Protein AF-A0A815QWI7-F1 (afdb_monomer_lite)

Radius of gyration: 28.12 Å; chains: 1; bounding box: 56×71×69 Å

InterPro domains:
  IPR017452 GPCR, rhodopsin-like, 7TM [PS50262] (1-146)

Organism: NCBI:txid433720

Structure (mmCIF, N/CA/C/O backbone):
data_AF-A0A815QWI7-F1
#
_entry.id   AF-A0A815QWI7-F1
#
loop_
_atom_site.group_PDB
_atom_site.id
_atom_site.type_symbol
_atom_site.label_atom_id
_atom_site.label_alt_id
_atom_site.label_comp_id
_atom_site.label_asym_id
_atom_site.label_entity_id
_atom_site.label_seq_id
_atom_site.pdbx_PDB_ins_code
_atom_site.Cartn_x
_atom_site.Cartn_y
_atom_site.Cartn_z
_atom_site.occupancy
_atom_site.B_iso_or_equiv
_atom_site.auth_seq_id
_atom_site.auth_comp_id
_atom_site.auth_asym_id
_atom_site.auth_atom_id
_atom_site.pdbx_PDB_model_num
ATOM 1 N N . MET A 1 1 ? -6.824 -1.334 3.947 1.00 74.12 1 MET A N 1
ATOM 2 C CA . MET A 1 1 ? -6.480 -1.543 5.377 1.00 74.12 1 MET A CA 1
ATOM 3 C C . MET A 1 1 ? -6.573 -0.263 6.201 1.00 74.12 1 MET A C 1
ATOM 5 O O . MET A 1 1 ? -7.281 -0.276 7.198 1.00 74.12 1 MET A O 1
ATOM 9 N N . ALA A 1 2 ? -5.945 0.840 5.771 1.00 80.50 2 ALA A N 1
ATOM 10 C CA . ALA A 1 2 ? -5.990 2.131 6.472 1.00 80.50 2 ALA A CA 1
ATOM 11 C C . ALA A 1 2 ? -7.410 2.584 6.860 1.00 80.50 2 ALA A C 1
ATOM 13 O O . ALA A 1 2 ? -7.668 2.876 8.026 1.00 80.50 2 ALA A O 1
ATOM 14 N N . TRP A 1 3 ? -8.352 2.546 5.910 1.00 83.31 3 TRP A N 1
ATOM 15 C CA . TRP A 1 3 ? -9.731 2.968 6.160 1.00 83.31 3 TRP A CA 1
ATOM 16 C C . TRP A 1 3 ? -10.444 2.140 7.239 1.00 83.31 3 TRP A C 1
ATOM 18 O O . TRP A 1 3 ? -11.062 2.697 8.138 1.00 83.31 3 TRP A O 1
ATOM 28 N N . ILE A 1 4 ? -10.298 0.811 7.209 1.00 81.88 4 ILE A N 1
ATOM 29 C CA . ILE A 1 4 ? -10.906 -0.093 8.200 1.00 81.88 4 ILE A CA 1
ATOM 30 C C . ILE A 1 4 ? -10.380 0.224 9.607 1.00 81.88 4 ILE A C 1
ATOM 32 O O . ILE A 1 4 ? -11.137 0.175 10.576 1.00 81.88 4 ILE A O 1
ATOM 36 N N . SER A 1 5 ? -9.095 0.572 9.739 1.00 78.69 5 SER A N 1
ATOM 37 C CA . SER A 1 5 ? -8.522 0.998 11.020 1.00 78.69 5 SER A CA 1
ATOM 38 C C . SER A 1 5 ? -9.150 2.299 11.523 1.00 78.69 5 SER A C 1
ATOM 40 O O . SER A 1 5 ? -9.495 2.389 12.703 1.00 78.69 5 SER A O 1
ATOM 42 N N . ILE A 1 6 ? -9.344 3.281 10.635 1.00 81.38 6 ILE A N 1
ATOM 43 C CA . ILE A 1 6 ? -9.984 4.566 10.958 1.00 81.38 6 ILE A CA 1
ATOM 44 C C . ILE A 1 6 ? -11.445 4.351 11.356 1.00 81.38 6 ILE A C 1
ATOM 46 O O . ILE A 1 6 ? -11.878 4.806 12.411 1.00 81.38 6 ILE A O 1
ATOM 50 N N . GLU A 1 7 ? -12.205 3.611 10.555 1.00 84.06 7 GLU A N 1
ATOM 51 C CA . GLU A 1 7 ? -13.608 3.317 10.830 1.00 84.06 7 GLU A CA 1
ATOM 52 C C . GLU A 1 7 ? -13.780 2.648 12.200 1.00 84.06 7 GLU A C 1
ATOM 54 O O . GLU A 1 7 ? -14.611 3.059 13.013 1.00 84.06 7 GLU A O 1
ATOM 59 N N . ARG A 1 8 ? -12.946 1.645 12.493 1.00 77.06 8 ARG A N 1
ATOM 60 C CA . ARG A 1 8 ? -12.947 0.956 13.786 1.00 77.06 8 ARG A CA 1
ATOM 61 C C . ARG A 1 8 ? -12.644 1.905 14.942 1.00 77.06 8 ARG A C 1
ATOM 63 O O . ARG A 1 8 ? -13.271 1.774 15.992 1.00 77.06 8 ARG A O 1
ATOM 70 N N . HIS A 1 9 ? -11.735 2.861 14.751 1.00 78.25 9 HIS A N 1
ATOM 71 C CA . HIS A 1 9 ? -11.478 3.920 15.726 1.00 78.25 9 HIS A CA 1
ATOM 72 C C . HIS A 1 9 ? -12.765 4.720 15.991 1.00 78.25 9 HIS A C 1
ATOM 74 O O . HIS A 1 9 ? -13.218 4.805 17.132 1.00 78.25 9 HIS A O 1
ATOM 80 N N . PHE A 1 10 ? -13.426 5.219 14.946 1.00 80.56 10 PHE A N 1
ATOM 81 C CA . PHE A 1 10 ? -14.660 5.996 15.093 1.00 80.56 10 PHE A CA 1
ATOM 82 C C . PHE A 1 10 ? -15.796 5.224 15.783 1.00 80.56 10 PHE A C 1
ATOM 84 O O . PHE A 1 10 ? -16.445 5.778 16.672 1.00 80.56 10 PHE A O 1
ATOM 91 N N . ILE A 1 11 ? -16.004 3.948 15.441 1.00 77.88 11 ILE A N 1
ATOM 92 C CA . ILE A 1 11 ? -17.064 3.111 16.036 1.00 77.88 11 ILE A CA 1
ATOM 93 C C . ILE A 1 11 ? -16.845 2.894 17.540 1.00 77.88 11 ILE A C 1
ATOM 95 O O . ILE A 1 11 ? -17.806 2.913 18.309 1.00 77.88 11 ILE A O 1
ATOM 99 N N . ILE A 1 12 ? -15.596 2.689 17.968 1.00 73.81 12 ILE A N 1
ATOM 100 C CA . ILE A 1 12 ? -15.264 2.450 19.379 1.00 73.81 12 ILE A CA 1
ATOM 101 C C . ILE A 1 12 ? -15.484 3.712 20.220 1.00 73.81 12 ILE A C 1
ATOM 103 O O . ILE A 1 12 ? -16.000 3.624 21.334 1.00 73.81 12 ILE A O 1
ATOM 107 N N . PHE A 1 13 ? -15.098 4.882 19.703 1.00 71.62 13 PHE A N 1
ATOM 108 C CA . PHE A 1 13 ? -15.075 6.113 20.500 1.00 71.62 13 PHE A CA 1
ATOM 109 C C . PHE A 1 13 ? -16.362 6.935 20.427 1.00 71.62 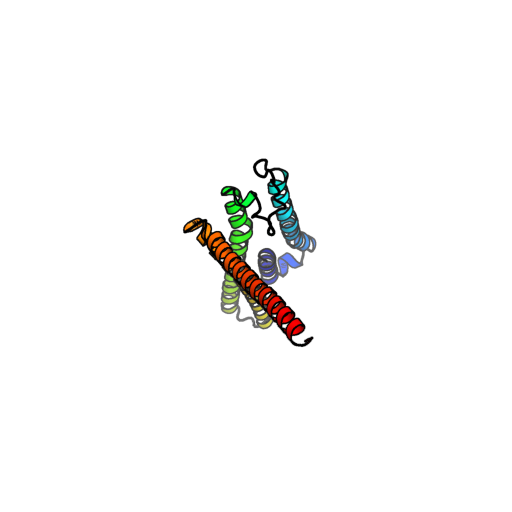13 PHE A C 1
ATOM 111 O O . PHE A 1 13 ? -16.684 7.622 21.395 1.00 71.62 13 PHE A O 1
ATOM 118 N N . TYR A 1 14 ? -17.123 6.846 19.335 1.00 75.69 14 TYR A N 1
ATOM 119 C CA . TYR A 1 14 ? -18.354 7.621 19.151 1.00 75.69 14 TYR A CA 1
ATOM 120 C C . TYR A 1 14 ? -19.582 6.737 18.886 1.00 75.69 14 TYR A C 1
ATOM 122 O O . TYR A 1 14 ? -20.332 7.009 17.943 1.00 75.69 14 TYR A O 1
ATOM 130 N N . PRO A 1 15 ? -19.845 5.698 19.709 1.00 71.25 15 PRO A N 1
ATOM 131 C CA . PRO A 1 15 ? -20.974 4.809 19.472 1.00 71.25 15 PRO A CA 1
ATOM 132 C C . PRO A 1 15 ? -22.295 5.586 19.500 1.00 71.25 15 PRO A C 1
ATOM 134 O O . PRO A 1 15 ? -23.103 5.435 18.597 1.00 71.25 15 PRO A O 1
ATOM 137 N N . HIS A 1 16 ? -22.492 6.489 20.463 1.00 68.75 16 HIS A N 1
ATOM 138 C CA . HIS A 1 16 ? -23.753 7.221 20.609 1.00 68.75 16 HIS A CA 1
ATOM 139 C C . HIS A 1 16 ? -24.025 8.203 19.453 1.00 68.75 16 HIS A C 1
ATOM 141 O O . HIS A 1 16 ? -25.142 8.273 18.953 1.00 68.75 16 HIS A O 1
ATOM 147 N N . THR A 1 17 ? -23.013 8.945 18.994 1.00 67.69 17 THR A N 1
ATOM 148 C CA . THR A 1 17 ? -23.191 10.005 17.984 1.00 67.69 17 THR A CA 1
ATOM 149 C C . THR A 1 17 ? -23.274 9.458 16.557 1.00 67.69 17 THR A C 1
ATOM 151 O O . THR A 1 17 ? -23.970 10.026 15.718 1.00 67.69 17 THR A O 1
ATOM 154 N N . ILE A 1 18 ? -22.569 8.359 16.263 1.00 65.25 18 ILE A N 1
ATOM 155 C CA . ILE A 1 18 ? -22.502 7.781 14.912 1.00 65.25 18 ILE A CA 1
ATOM 156 C C . ILE A 1 18 ? -23.583 6.713 14.694 1.00 65.25 18 ILE A C 1
ATOM 158 O O . ILE A 1 18 ? -24.110 6.615 13.587 1.00 65.25 18 ILE A O 1
ATOM 162 N N . LEU A 1 19 ? -23.963 5.936 15.720 1.00 64.12 19 LEU A N 1
ATOM 163 C CA . LEU A 1 19 ? -24.981 4.883 15.562 1.00 64.12 19 LEU A CA 1
ATOM 164 C C . LEU A 1 19 ? -26.413 5.423 15.457 1.00 64.12 19 LEU A C 1
ATOM 166 O O . LEU A 1 19 ? -27.274 4.701 14.966 1.00 64.12 19 LEU A O 1
ATOM 170 N N . GLN A 1 20 ? -26.678 6.666 15.872 1.00 72.50 20 GLN A N 1
ATOM 171 C CA . GLN A 1 20 ? -28.025 7.244 15.792 1.00 72.50 20 GLN A CA 1
ATOM 172 C C . GLN A 1 20 ? -28.456 7.615 14.364 1.00 72.50 20 GLN A C 1
ATOM 174 O O . GLN A 1 20 ? -29.652 7.665 14.097 1.00 72.50 20 GLN A O 1
ATOM 179 N N . VAL A 1 21 ? -27.522 7.850 13.431 1.00 78.94 21 VAL A N 1
ATOM 180 C CA . VAL A 1 21 ? -27.853 8.305 12.068 1.00 78.94 21 VAL A CA 1
ATOM 181 C C . VAL A 1 21 ? -27.350 7.303 11.029 1.00 78.94 21 VAL A C 1
ATOM 183 O O . VAL A 1 21 ? -26.182 7.313 10.632 1.00 78.94 21 VAL A O 1
ATOM 186 N N . SER A 1 22 ? -28.256 6.449 10.551 1.00 77.75 22 SER A N 1
ATOM 187 C CA . SER A 1 22 ? -27.969 5.366 9.597 1.00 77.75 22 SER A CA 1
ATOM 188 C C . SER A 1 22 ? -27.360 5.849 8.274 1.00 77.75 22 SER A C 1
ATOM 190 O O . SER A 1 22 ? -26.462 5.194 7.743 1.00 77.75 22 SER A O 1
ATOM 192 N N . TRP A 1 23 ? -27.769 7.017 7.765 1.00 82.56 23 TRP A N 1
ATOM 193 C CA . TRP A 1 23 ? -27.226 7.556 6.512 1.00 82.56 23 TRP A CA 1
ATOM 194 C C . TRP A 1 23 ? -25.764 8.008 6.652 1.00 82.56 23 TRP A C 1
ATOM 196 O O . TRP A 1 23 ? -24.934 7.703 5.797 1.00 82.56 23 TRP A O 1
ATOM 206 N N . LYS A 1 24 ? -25.392 8.642 7.773 1.00 81.19 24 LYS A N 1
ATOM 207 C CA . LYS A 1 24 ? -23.992 9.037 8.020 1.00 81.19 24 LYS A CA 1
ATOM 208 C C . LYS A 1 24 ? -23.078 7.815 8.053 1.00 81.19 24 LYS A C 1
ATOM 210 O O . LYS A 1 24 ? -21.998 7.852 7.476 1.00 81.19 24 LYS A O 1
ATOM 215 N N . LYS A 1 25 ? -23.533 6.706 8.644 1.00 79.00 25 LYS A N 1
ATOM 216 C CA . LYS A 1 25 ? -22.792 5.438 8.632 1.00 79.00 25 LYS A CA 1
ATOM 217 C C . LYS A 1 25 ? -22.519 4.950 7.207 1.00 79.00 25 LYS A C 1
ATOM 219 O O . LYS A 1 25 ? -21.397 4.555 6.912 1.00 79.00 25 LYS A O 1
ATOM 224 N N . TRP A 1 26 ? -23.522 5.005 6.333 1.00 83.19 26 TRP A N 1
ATOM 225 C CA . TRP A 1 26 ? -23.371 4.599 4.936 1.00 83.19 26 TRP A CA 1
ATOM 226 C C . TRP A 1 26 ? -22.382 5.490 4.182 1.00 83.19 26 TRP A C 1
ATOM 228 O O . TRP A 1 26 ? -21.451 4.981 3.570 1.00 83.19 26 TRP A O 1
ATOM 238 N N . ILE A 1 27 ? -22.528 6.810 4.293 1.00 86.81 27 ILE A N 1
ATOM 239 C CA . ILE A 1 27 ? -21.645 7.792 3.645 1.00 86.81 27 ILE A CA 1
ATOM 240 C C . ILE A 1 27 ? -20.193 7.589 4.086 1.00 86.81 27 ILE A C 1
ATOM 242 O O . ILE A 1 27 ? -19.316 7.411 3.245 1.00 86.81 27 ILE A O 1
ATOM 246 N N . PHE A 1 28 ? -19.932 7.559 5.395 1.00 83.00 28 PHE A N 1
ATOM 247 C CA . PHE A 1 28 ? -18.569 7.417 5.903 1.00 83.00 28 PHE A CA 1
ATOM 248 C C . PHE A 1 28 ? -17.966 6.045 5.586 1.00 83.00 28 PHE A C 1
ATOM 250 O O . PHE A 1 28 ? -16.770 5.965 5.350 1.00 83.00 28 PHE A O 1
ATOM 257 N N . HIS A 1 29 ? -18.754 4.969 5.545 1.00 84.69 29 HIS A N 1
ATOM 258 C CA . HIS A 1 29 ? -18.221 3.645 5.225 1.00 84.69 29 HIS A CA 1
ATOM 259 C C . HIS A 1 29 ? -17.948 3.469 3.725 1.00 84.69 29 HIS A C 1
ATOM 261 O O . HIS A 1 29 ? -16.853 3.069 3.334 1.00 84.69 29 HIS A O 1
ATOM 267 N N . PHE A 1 30 ? -18.936 3.768 2.879 1.00 87.19 30 PHE A N 1
ATOM 268 C CA . PHE A 1 30 ? -18.892 3.409 1.463 1.00 87.19 30 PHE A CA 1
ATOM 269 C C . PHE A 1 30 ? -18.069 4.373 0.618 1.00 87.19 30 PHE A C 1
ATOM 271 O O . PHE A 1 30 ? -17.349 3.908 -0.260 1.00 87.19 30 PHE A O 1
ATOM 278 N N . ILE A 1 31 ? -18.126 5.684 0.875 1.00 91.19 31 ILE A N 1
ATOM 279 C CA . ILE A 1 31 ? -17.418 6.682 0.052 1.00 91.19 31 ILE A CA 1
ATOM 280 C C . ILE A 1 31 ? -15.920 6.380 -0.073 1.00 91.19 31 ILE A C 1
ATOM 282 O O . ILE A 1 31 ? -15.445 6.275 -1.195 1.00 91.19 31 ILE A O 1
ATOM 286 N N . PRO A 1 32 ? -15.158 6.205 1.015 1.00 87.62 32 PRO A N 1
ATOM 287 C CA . PRO A 1 32 ? -13.723 5.951 0.922 1.00 87.62 32 PRO A CA 1
ATOM 288 C C . PRO A 1 32 ? -13.384 4.583 0.329 1.00 87.62 32 PRO A C 1
ATOM 290 O O . PRO A 1 32 ? -12.372 4.465 -0.352 1.00 87.62 32 PRO A O 1
ATOM 293 N N . ILE A 1 33 ? -14.225 3.561 0.525 1.00 87.81 33 ILE A N 1
ATOM 294 C CA . ILE A 1 33 ? -14.031 2.259 -0.134 1.00 87.81 33 ILE A CA 1
ATOM 295 C C . ILE A 1 33 ? -14.219 2.407 -1.645 1.00 87.81 33 ILE A C 1
ATOM 297 O O . ILE A 1 33 ? -13.364 1.968 -2.409 1.00 87.81 33 ILE A O 1
ATOM 301 N N . ILE A 1 34 ? -15.300 3.064 -2.070 1.00 92.69 34 ILE A N 1
ATOM 302 C CA . ILE A 1 34 ? -15.591 3.344 -3.480 1.00 92.69 34 ILE A CA 1
ATOM 303 C C . ILE A 1 34 ? -14.494 4.229 -4.078 1.00 92.69 34 ILE A C 1
ATOM 305 O O . ILE A 1 34 ? -14.007 3.945 -5.166 1.00 92.69 34 ILE A O 1
ATOM 309 N N . PHE A 1 35 ? -14.057 5.255 -3.351 1.00 92.50 35 PHE A N 1
ATOM 310 C CA . PHE A 1 35 ? -12.975 6.138 -3.766 1.00 92.50 35 PHE A CA 1
ATOM 311 C C . PHE A 1 35 ? -11.680 5.356 -3.988 1.00 92.50 35 PHE A C 1
ATOM 313 O O . PHE A 1 35 ? -11.105 5.459 -5.062 1.00 92.50 35 PHE A O 1
ATOM 320 N N . CYS A 1 36 ? -11.251 4.519 -3.039 1.00 88.75 36 CYS A N 1
ATOM 321 C CA . CYS A 1 36 ? -10.066 3.678 -3.222 1.00 88.75 36 CYS A CA 1
ATOM 322 C C . CYS A 1 36 ? -10.224 2.689 -4.388 1.00 88.75 36 CYS A C 1
ATOM 324 O O . CYS A 1 36 ? -9.260 2.449 -5.112 1.00 88.75 36 CYS A O 1
ATOM 326 N N . LEU A 1 37 ? -11.423 2.127 -4.570 1.00 91.50 37 LEU A N 1
ATOM 327 C CA . LEU A 1 37 ? -11.710 1.164 -5.633 1.00 91.50 37 LEU A CA 1
ATOM 328 C C . LEU A 1 37 ? -11.676 1.805 -7.025 1.00 91.50 37 LEU A C 1
ATOM 330 O O . LEU A 1 37 ? -11.251 1.153 -7.968 1.00 91.50 37 LEU A O 1
ATOM 334 N N . ILE A 1 38 ? -12.114 3.059 -7.155 1.00 95.81 38 ILE A N 1
ATOM 335 C CA . ILE A 1 38 ? -12.138 3.792 -8.429 1.00 95.81 38 ILE A CA 1
ATOM 336 C C . ILE A 1 38 ? -10.795 4.478 -8.699 1.00 95.81 38 ILE A C 1
ATOM 338 O O . ILE A 1 38 ? -10.328 4.473 -9.833 1.00 95.81 38 ILE A O 1
ATOM 342 N N . TRP A 1 39 ? -10.160 5.046 -7.671 1.00 92.12 39 TRP A N 1
ATOM 343 C CA . TRP A 1 39 ? -8.931 5.831 -7.800 1.00 92.12 39 TRP A CA 1
ATOM 344 C C . TRP A 1 39 ? -7.790 5.036 -8.435 1.00 92.12 39 TRP A C 1
ATOM 346 O O . TRP A 1 39 ? -7.199 5.500 -9.403 1.00 92.12 39 TRP A O 1
ATOM 356 N N . ALA A 1 40 ? -7.504 3.833 -7.926 1.00 90.38 40 ALA A N 1
ATOM 357 C CA . ALA A 1 40 ? -6.395 3.018 -8.417 1.00 90.38 40 ALA A CA 1
ATOM 358 C C . ALA A 1 40 ? -6.527 2.647 -9.911 1.00 90.38 40 ALA A C 1
ATOM 360 O O . ALA A 1 40 ? -5.626 2.988 -10.677 1.00 90.38 40 ALA A O 1
ATOM 361 N N . PRO A 1 41 ? -7.620 2.009 -10.382 1.00 93.00 41 PRO A N 1
ATOM 362 C CA . PRO A 1 41 ? -7.752 1.670 -11.797 1.00 93.00 41 PRO A CA 1
ATOM 363 C C . PRO A 1 41 ? -7.822 2.910 -12.687 1.00 93.00 41 PRO A C 1
ATOM 365 O O . PRO A 1 41 ? -7.271 2.883 -13.781 1.00 93.00 41 PRO A O 1
ATOM 368 N N . LEU A 1 42 ? -8.447 4.000 -12.230 1.00 94.44 42 LEU A N 1
ATOM 369 C CA . LEU A 1 42 ? -8.505 5.242 -12.999 1.00 94.44 42 LEU A CA 1
ATOM 370 C C . LEU A 1 42 ? -7.113 5.865 -13.163 1.00 94.44 42 LEU A C 1
ATOM 372 O O . LEU A 1 42 ? -6.755 6.265 -14.267 1.00 94.44 42 LEU A O 1
ATOM 376 N N . PHE A 1 43 ? -6.311 5.891 -12.097 1.00 92.06 43 PHE A N 1
ATOM 377 C CA . PHE A 1 43 ? -4.930 6.363 -12.145 1.00 92.06 43 PHE A CA 1
ATOM 378 C C . PHE A 1 43 ? -4.089 5.532 -13.122 1.00 92.06 43 PHE A C 1
ATOM 380 O O . PHE A 1 43 ? -3.496 6.093 -14.042 1.00 92.06 43 PHE A O 1
ATOM 387 N N . TYR A 1 44 ? -4.097 4.201 -12.993 1.00 90.31 44 TYR A N 1
ATOM 388 C CA . TYR A 1 44 ? -3.328 3.339 -13.896 1.00 90.31 44 TYR A CA 1
ATOM 389 C C . TYR A 1 44 ? -3.833 3.404 -15.340 1.00 90.31 44 TYR A C 1
ATOM 391 O O . TYR A 1 44 ? -3.025 3.379 -16.263 1.00 90.31 44 TYR A O 1
ATOM 399 N N . PHE A 1 45 ? -5.143 3.546 -15.557 1.00 91.44 45 PHE A N 1
ATOM 400 C CA . PHE A 1 45 ? -5.703 3.726 -16.895 1.00 91.44 45 PHE A CA 1
ATOM 401 C C . PHE A 1 45 ? -5.188 5.009 -17.554 1.00 91.44 45 PHE A C 1
ATOM 403 O O . PHE A 1 45 ? -4.732 4.970 -18.693 1.00 91.44 45 PHE A O 1
ATOM 410 N N . VAL A 1 46 ? -5.202 6.134 -16.831 1.00 91.06 46 VAL A N 1
ATOM 411 C CA . VAL A 1 46 ? -4.676 7.413 -17.334 1.00 91.06 46 VAL A CA 1
ATOM 412 C C . VAL A 1 46 ? -3.187 7.296 -17.651 1.00 91.06 46 VAL A C 1
ATOM 414 O O . VAL A 1 46 ? -2.763 7.675 -18.739 1.00 91.06 46 VAL A O 1
ATOM 417 N N . VAL A 1 47 ? -2.398 6.730 -16.738 1.00 89.00 47 VAL A N 1
ATOM 418 C CA . VAL A 1 47 ? -0.945 6.611 -16.913 1.00 89.00 47 VAL A CA 1
ATOM 419 C C . VAL A 1 47 ? -0.582 5.702 -18.090 1.00 89.00 47 VAL A C 1
ATOM 421 O O . VAL A 1 47 ? 0.309 6.043 -18.859 1.00 89.00 47 VAL A O 1
ATOM 424 N N . VAL A 1 48 ? -1.272 4.572 -18.263 1.00 87.00 48 VAL A N 1
ATOM 425 C CA . VAL A 1 48 ? -0.942 3.590 -19.309 1.00 87.00 48 VAL A CA 1
ATOM 426 C C . VAL A 1 48 ? -1.481 3.993 -20.681 1.00 87.00 48 VAL A C 1
ATOM 428 O O . VAL A 1 48 ? -0.795 3.801 -21.678 1.00 87.00 48 VAL A O 1
ATOM 431 N N . VAL A 1 49 ? -2.706 4.520 -20.755 1.00 88.50 49 VAL A N 1
ATOM 432 C CA . VAL A 1 49 ? -3.384 4.754 -22.043 1.00 88.50 49 VAL A CA 1
ATOM 433 C C . VAL A 1 49 ? -3.114 6.152 -22.591 1.00 88.50 49 VAL A C 1
ATOM 435 O O . VAL A 1 49 ? -3.047 6.328 -23.804 1.00 88.50 49 VAL A O 1
ATOM 438 N N . ILE A 1 50 ? -2.994 7.155 -21.718 1.00 86.06 50 ILE A N 1
ATOM 439 C CA . ILE A 1 50 ? -2.935 8.563 -22.137 1.00 86.06 50 ILE A CA 1
ATOM 440 C C . ILE A 1 50 ? -1.488 9.062 -22.221 1.00 86.06 50 ILE A C 1
ATOM 442 O O . ILE A 1 50 ? -1.223 9.995 -22.977 1.00 86.06 50 ILE A O 1
ATOM 446 N N . SER A 1 51 ? -0.545 8.462 -21.484 1.00 84.69 51 SER A N 1
ATOM 447 C CA . SER A 1 51 ? 0.845 8.927 -21.490 1.00 84.69 51 SER A CA 1
ATOM 448 C C . SER A 1 51 ? 1.538 8.605 -22.824 1.00 84.69 51 SER A C 1
ATOM 450 O O . SER A 1 51 ? 1.729 7.429 -23.139 1.00 84.69 51 SER A O 1
ATOM 452 N N . PRO A 1 52 ? 1.962 9.618 -23.605 1.00 80.00 52 PRO A N 1
ATOM 453 C CA . PRO A 1 52 ? 2.597 9.409 -24.908 1.00 80.00 52 PRO A CA 1
ATOM 454 C C . PRO A 1 52 ? 4.012 8.826 -24.794 1.00 80.00 52 PRO A C 1
ATOM 456 O O . PRO A 1 52 ? 4.528 8.281 -25.761 1.00 80.00 52 PRO A O 1
ATOM 459 N N . GLU A 1 53 ? 4.636 8.928 -23.619 1.00 79.38 53 GLU A N 1
ATOM 460 C CA . GLU A 1 53 ? 5.969 8.383 -23.334 1.00 79.38 53 GLU A CA 1
ATOM 461 C C . GLU A 1 53 ? 5.950 6.846 -23.262 1.00 79.38 53 GLU A C 1
ATOM 463 O O . GLU A 1 53 ? 6.961 6.189 -23.489 1.00 79.38 53 GLU A O 1
ATOM 468 N N . CYS A 1 54 ? 4.772 6.256 -23.046 1.00 77.88 54 CYS A N 1
ATOM 469 C CA . CYS A 1 54 ? 4.554 4.816 -23.042 1.00 77.88 54 CYS A CA 1
ATOM 470 C C . CYS A 1 54 ? 4.209 4.295 -24.443 1.00 77.88 54 CYS A C 1
ATOM 472 O O . CYS A 1 54 ? 3.143 3.719 -24.667 1.00 77.88 54 CYS A O 1
ATOM 474 N N . THR A 1 55 ? 5.109 4.476 -25.413 1.00 75.81 55 THR A N 1
ATOM 475 C CA . THR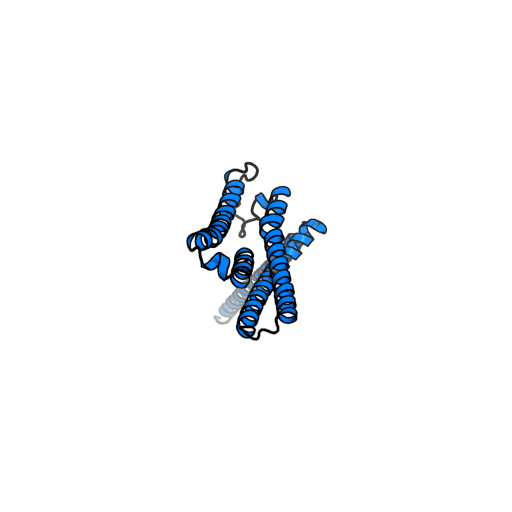 A 1 55 ? 4.97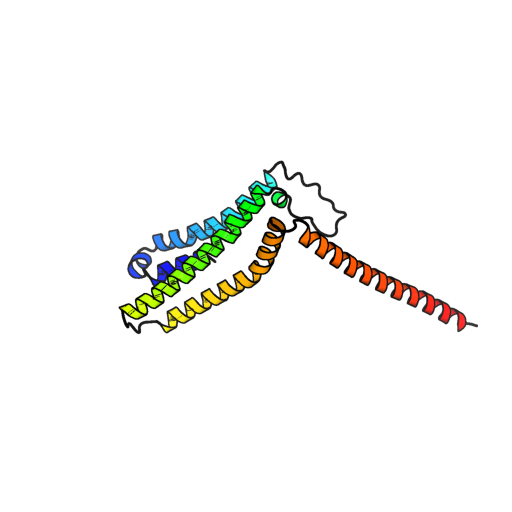3 3.764 -26.694 1.00 75.81 55 THR A CA 1
ATOM 476 C C . THR A 1 55 ? 5.419 2.321 -26.501 1.00 75.81 55 THR A C 1
ATOM 478 O O . THR A 1 55 ? 6.592 2.015 -26.315 1.00 75.81 55 THR A O 1
ATOM 481 N N . THR A 1 56 ? 4.453 1.411 -26.462 1.00 67.12 56 THR A N 1
ATOM 482 C CA . THR A 1 56 ? 4.707 0.007 -26.150 1.00 67.12 56 THR A CA 1
ATOM 483 C C . THR A 1 56 ? 5.386 -0.688 -27.329 1.00 67.12 56 THR A C 1
ATOM 485 O O . THR A 1 56 ? 4.715 -1.153 -28.256 1.00 67.12 56 THR A O 1
ATOM 488 N N . VAL A 1 57 ? 6.715 -0.773 -27.309 1.00 77.00 57 VAL A N 1
ATOM 489 C CA . VAL A 1 57 ? 7.443 -1.714 -28.164 1.00 77.00 57 VAL A CA 1
ATOM 490 C C . VAL A 1 57 ? 7.362 -3.076 -27.483 1.00 77.00 57 VAL A C 1
ATOM 492 O O . VAL A 1 57 ? 8.113 -3.378 -26.562 1.00 77.00 57 VAL A O 1
ATOM 495 N N . TRP A 1 58 ? 6.376 -3.878 -27.880 1.00 74.44 58 TRP A N 1
ATOM 496 C CA . TRP A 1 58 ? 6.202 -5.224 -27.344 1.00 74.44 58 TRP A CA 1
ATOM 497 C C . TRP A 1 58 ? 7.217 -6.165 -27.990 1.00 74.44 58 TRP A C 1
ATOM 499 O O . TRP A 1 58 ? 7.080 -6.508 -29.166 1.00 74.44 58 TRP A O 1
ATOM 509 N N . ASP A 1 59 ? 8.220 -6.598 -27.230 1.00 79.94 59 ASP A N 1
ATOM 510 C CA . ASP A 1 59 ? 9.117 -7.662 -27.673 1.00 79.94 59 ASP A CA 1
ATOM 511 C C . ASP A 1 59 ? 8.561 -9.031 -27.263 1.00 79.94 59 ASP A C 1
ATOM 513 O O . ASP A 1 59 ? 8.630 -9.446 -26.107 1.00 79.94 59 ASP A O 1
ATOM 517 N N . PHE A 1 60 ? 7.999 -9.747 -28.236 1.00 85.25 60 PHE A N 1
ATOM 518 C CA . PHE A 1 60 ? 7.471 -11.099 -28.041 1.00 85.25 60 PHE A CA 1
ATOM 519 C C . PHE A 1 60 ? 8.568 -12.174 -27.954 1.00 85.25 60 PHE A C 1
ATOM 521 O O . PHE A 1 60 ? 8.251 -13.342 -27.725 1.00 85.25 60 PHE A O 1
ATOM 528 N N . ASN A 1 61 ? 9.844 -11.814 -28.141 1.00 87.62 61 ASN A N 1
ATOM 529 C CA . ASN A 1 61 ? 10.963 -12.754 -28.045 1.00 87.62 61 ASN A CA 1
ATOM 530 C C . ASN A 1 61 ? 11.472 -12.929 -26.607 1.00 87.62 61 ASN A C 1
ATOM 532 O O . ASN A 1 61 ? 12.190 -13.891 -26.322 1.00 87.62 61 ASN A O 1
ATOM 536 N N . LEU A 1 62 ? 11.099 -12.031 -25.691 1.00 80.50 62 LEU A N 1
ATOM 537 C CA . LEU A 1 62 ? 11.424 -12.152 -24.274 1.00 80.50 62 LEU A CA 1
ATOM 538 C C . LEU A 1 62 ? 10.405 -13.056 -23.571 1.00 80.50 62 LEU A C 1
ATOM 540 O O . LEU A 1 62 ? 9.194 -12.881 -23.676 1.00 80.50 62 LEU A O 1
ATOM 544 N N . LEU A 1 63 ? 10.906 -14.028 -22.803 1.00 80.81 63 LEU A N 1
ATOM 545 C CA . LEU A 1 63 ? 10.068 -14.935 -22.005 1.00 80.81 63 LEU A CA 1
ATOM 546 C C . LEU A 1 63 ? 9.369 -14.208 -20.839 1.00 80.81 63 LEU A C 1
ATOM 548 O O . LEU A 1 63 ? 8.418 -14.729 -20.259 1.00 80.81 63 LEU A O 1
ATOM 552 N N . ILE A 1 64 ? 9.874 -13.032 -20.463 1.00 81.56 64 ILE A N 1
ATOM 553 C CA . ILE A 1 64 ? 9.419 -12.249 -19.317 1.00 81.56 64 ILE A CA 1
ATOM 554 C C . ILE A 1 64 ? 9.052 -10.860 -19.828 1.00 81.56 64 ILE A C 1
ATOM 556 O O . ILE A 1 64 ? 9.815 -10.255 -20.576 1.00 81.56 64 ILE A O 1
ATOM 560 N N . CYS A 1 65 ? 7.880 -10.369 -19.427 1.00 78.12 65 CYS A N 1
ATOM 561 C CA . CYS A 1 65 ? 7.493 -8.990 -19.686 1.00 78.12 65 CYS A CA 1
ATOM 562 C C . CYS A 1 65 ? 8.411 -8.051 -18.902 1.00 78.12 65 CYS A C 1
ATOM 564 O O . CYS A 1 65 ? 8.631 -8.268 -17.708 1.00 78.12 65 CYS A O 1
ATOM 566 N N . ASP A 1 66 ? 8.925 -7.026 -19.574 1.00 73.94 66 ASP A N 1
ATOM 567 C CA . ASP A 1 66 ? 9.728 -5.995 -18.926 1.00 73.94 66 ASP A CA 1
ATOM 568 C C . ASP A 1 66 ? 8.887 -5.179 -17.926 1.00 73.94 66 ASP A C 1
ATOM 570 O O . ASP A 1 66 ? 7.653 -5.300 -17.865 1.00 73.94 66 ASP A O 1
ATOM 574 N N . LEU A 1 67 ? 9.553 -4.362 -17.109 1.00 77.81 67 LEU A N 1
ATOM 575 C CA . LEU A 1 67 ? 8.877 -3.453 -16.194 1.00 77.81 67 LEU A CA 1
ATOM 576 C C . LEU A 1 67 ? 7.904 -2.536 -16.958 1.00 77.81 67 LEU A C 1
ATOM 578 O O . LEU A 1 67 ? 8.168 -2.124 -18.087 1.00 77.81 67 LEU A O 1
ATOM 582 N N . PRO A 1 68 ? 6.756 -2.190 -16.356 1.00 81.56 68 PRO A N 1
ATOM 583 C CA . PRO A 1 68 ? 5.801 -1.317 -17.016 1.00 81.56 68 PRO A CA 1
ATOM 584 C C . PRO A 1 68 ? 6.404 0.085 -17.201 1.00 81.56 68 PRO A C 1
ATOM 586 O O . PRO A 1 68 ? 6.961 0.646 -16.263 1.00 81.56 68 PRO A O 1
ATOM 589 N N . CYS A 1 69 ? 6.234 0.674 -18.388 1.00 83.31 69 CYS A N 1
ATOM 590 C CA . CYS A 1 69 ? 6.869 1.933 -18.825 1.00 83.31 69 CYS A CA 1
ATOM 591 C C . CYS A 1 69 ? 6.822 3.094 -17.811 1.00 83.31 69 CYS A C 1
ATOM 593 O O . CYS A 1 69 ? 7.750 3.888 -17.716 1.00 83.31 69 CYS A O 1
ATOM 595 N N . HIS A 1 70 ? 5.761 3.202 -17.007 1.00 82.06 70 HIS A N 1
ATOM 596 C CA . HIS A 1 70 ? 5.626 4.271 -16.016 1.00 82.06 70 HIS A CA 1
ATOM 597 C C . HIS A 1 70 ? 6.655 4.190 -14.877 1.00 82.06 70 HIS A C 1
ATOM 599 O O . HIS A 1 70 ? 6.799 5.156 -14.130 1.00 82.06 70 HIS A O 1
ATOM 605 N N . TYR A 1 71 ? 7.372 3.069 -14.747 1.00 81.19 71 TYR A N 1
ATOM 606 C CA . TYR A 1 71 ? 8.510 2.931 -13.838 1.00 81.19 71 TYR A CA 1
ATOM 607 C C . TYR A 1 71 ? 9.775 3.625 -14.357 1.00 81.19 71 TYR A C 1
ATOM 609 O O . TYR A 1 71 ? 10.643 3.953 -13.549 1.00 81.19 71 TYR A O 1
ATOM 617 N N . GLU A 1 72 ? 9.883 3.891 -15.662 1.00 82.06 72 GLU A N 1
ATOM 618 C CA . GLU A 1 72 ? 11.012 4.645 -16.228 1.00 82.06 72 GLU A CA 1
ATOM 619 C C . GLU A 1 72 ? 10.908 6.143 -15.912 1.00 82.06 72 GLU A C 1
ATOM 621 O O . GLU A 1 72 ? 11.911 6.846 -15.774 1.00 82.06 72 GLU A O 1
ATOM 626 N N . ILE A 1 73 ? 9.682 6.636 -15.726 1.00 86.56 73 ILE A N 1
ATOM 627 C CA . ILE A 1 73 ? 9.411 8.038 -15.425 1.00 86.56 73 ILE A CA 1
ATOM 628 C C . ILE A 1 73 ? 9.523 8.244 -13.909 1.00 86.56 73 ILE A C 1
ATOM 630 O O . ILE A 1 73 ? 8.608 7.934 -13.141 1.00 86.56 73 ILE A O 1
ATOM 634 N N . SER A 1 74 ? 10.647 8.820 -13.467 1.00 84.81 74 SER A N 1
ATOM 635 C CA . SER A 1 74 ? 10.992 8.954 -12.039 1.00 84.81 74 SER A CA 1
ATOM 636 C C . SER A 1 74 ? 9.928 9.672 -11.192 1.00 84.81 74 SER A C 1
ATOM 638 O O . SER A 1 74 ? 9.755 9.373 -10.010 1.00 84.81 74 SER A O 1
ATOM 640 N N . VAL A 1 75 ? 9.174 10.596 -11.789 1.00 88.19 75 VAL A N 1
ATOM 641 C CA . VAL A 1 75 ? 8.114 11.340 -11.097 1.00 88.19 75 VAL A CA 1
ATOM 642 C C . VAL A 1 75 ? 6.898 10.450 -10.823 1.00 88.19 75 VAL A C 1
ATOM 644 O O . VAL A 1 75 ? 6.332 10.504 -9.731 1.00 88.19 75 VAL A O 1
ATOM 647 N N . LEU A 1 76 ? 6.512 9.602 -11.781 1.00 88.44 76 LEU A N 1
ATOM 648 C CA . LEU A 1 76 ? 5.356 8.711 -11.649 1.00 88.44 76 LEU A CA 1
ATOM 649 C C . LEU A 1 76 ? 5.616 7.613 -10.620 1.00 88.44 76 LEU A C 1
ATOM 651 O O . LEU A 1 76 ? 4.756 7.364 -9.776 1.00 88.44 76 LEU A O 1
ATOM 655 N N . ILE A 1 77 ? 6.813 7.023 -10.628 1.00 85.94 77 ILE A N 1
ATOM 656 C CA . ILE A 1 77 ? 7.190 6.008 -9.637 1.00 85.94 77 ILE A CA 1
ATOM 657 C C . ILE A 1 77 ? 7.259 6.590 -8.218 1.00 85.94 77 ILE A C 1
ATOM 659 O O . ILE A 1 77 ? 6.784 5.962 -7.274 1.00 85.94 77 ILE A O 1
ATOM 663 N N . GLN A 1 78 ? 7.778 7.813 -8.046 1.00 86.56 78 GLN A N 1
ATOM 664 C CA . GLN A 1 78 ? 7.773 8.484 -6.742 1.00 86.56 78 GLN A CA 1
ATOM 665 C C . GLN A 1 78 ? 6.349 8.787 -6.275 1.00 86.56 78 GLN A C 1
ATOM 667 O O . GLN A 1 78 ? 6.030 8.574 -5.105 1.00 86.56 78 GLN A O 1
ATOM 672 N N . PHE A 1 79 ? 5.487 9.257 -7.177 1.00 90.44 79 PHE A N 1
ATOM 673 C CA . PHE A 1 79 ? 4.092 9.536 -6.861 1.00 90.44 79 PHE A CA 1
ATOM 674 C C . PHE A 1 79 ? 3.345 8.262 -6.443 1.00 90.44 79 PHE A C 1
ATOM 676 O O . PHE A 1 79 ? 2.719 8.246 -5.382 1.00 90.44 79 PHE A O 1
ATOM 683 N N . ASP A 1 80 ? 3.458 7.185 -7.222 1.00 88.44 80 ASP A N 1
ATOM 684 C CA . ASP A 1 80 ? 2.854 5.886 -6.909 1.00 88.44 80 ASP A CA 1
ATOM 685 C C . ASP A 1 80 ? 3.346 5.363 -5.553 1.00 88.44 80 ASP A C 1
ATOM 687 O O . ASP A 1 80 ? 2.547 5.056 -4.666 1.00 88.44 80 ASP A O 1
ATOM 691 N N . PHE A 1 81 ? 4.660 5.392 -5.329 1.00 86.81 81 PHE A N 1
ATOM 692 C CA . PHE A 1 81 ? 5.256 4.977 -4.065 1.00 86.81 81 PHE A CA 1
ATOM 693 C C . PHE A 1 81 ? 4.736 5.798 -2.875 1.00 86.81 81 PHE A C 1
ATOM 695 O O . PHE A 1 81 ? 4.336 5.246 -1.846 1.00 86.81 81 PHE A O 1
ATOM 702 N N . ILE A 1 82 ? 4.694 7.125 -2.992 1.00 89.81 82 ILE A N 1
ATOM 703 C CA . ILE A 1 82 ? 4.251 7.990 -1.895 1.00 89.81 82 ILE A CA 1
ATOM 704 C C . ILE A 1 82 ? 2.763 7.769 -1.603 1.00 89.81 82 ILE A C 1
ATOM 706 O O . ILE A 1 82 ? 2.394 7.520 -0.451 1.00 89.81 82 ILE A O 1
ATOM 710 N N . PHE A 1 83 ? 1.902 7.833 -2.618 1.00 90.56 83 PHE A N 1
ATOM 711 C CA . PHE A 1 83 ? 0.452 7.834 -2.416 1.00 90.56 83 PHE A CA 1
ATOM 712 C C . PHE A 1 83 ? -0.141 6.443 -2.196 1.00 90.56 83 PHE A C 1
ATOM 714 O O . PHE A 1 83 ? -1.057 6.309 -1.382 1.00 90.56 83 PHE A O 1
ATOM 721 N N . ASN A 1 84 ? 0.374 5.409 -2.863 1.00 88.75 84 ASN A N 1
ATOM 722 C CA . ASN A 1 84 ? -0.171 4.055 -2.750 1.00 88.75 84 ASN A CA 1
ATOM 723 C C . ASN A 1 84 ? 0.513 3.228 -1.654 1.00 88.75 84 ASN A C 1
ATOM 725 O O . ASN A 1 84 ? -0.092 2.281 -1.146 1.00 88.75 84 ASN A O 1
ATOM 729 N N . ILE A 1 85 ? 1.726 3.600 -1.223 1.00 87.62 85 ILE A N 1
ATOM 730 C CA . ILE A 1 85 ? 2.484 2.834 -0.222 1.00 87.62 85 ILE A CA 1
ATOM 731 C C . ILE A 1 85 ? 2.726 3.653 1.050 1.00 87.62 85 ILE A C 1
ATOM 733 O O . ILE A 1 85 ? 2.231 3.280 2.120 1.00 87.62 85 ILE A O 1
ATOM 737 N N . VAL A 1 86 ? 3.438 4.780 0.969 1.00 87.62 86 VAL A N 1
ATOM 738 C CA . VAL A 1 86 ? 3.866 5.536 2.165 1.00 87.62 86 VAL A CA 1
ATOM 739 C C . VAL A 1 86 ? 2.677 6.126 2.928 1.00 87.62 86 VAL A C 1
ATOM 741 O O . VAL A 1 86 ? 2.565 5.950 4.147 1.00 87.62 86 VAL A O 1
ATOM 744 N N . VAL A 1 87 ? 1.753 6.795 2.238 1.00 90.06 87 VAL A N 1
ATOM 745 C CA . VAL A 1 87 ? 0.578 7.427 2.859 1.00 90.06 87 VAL A CA 1
ATOM 746 C C . VAL A 1 87 ? -0.320 6.394 3.568 1.00 90.06 87 VAL A C 1
ATOM 748 O O . VAL A 1 87 ? -0.616 6.575 4.752 1.00 90.06 87 VAL A O 1
ATOM 751 N N . PRO A 1 88 ? -0.717 5.261 2.957 1.00 87.88 88 PRO A N 1
ATOM 752 C CA . PRO A 1 88 ? -1.512 4.254 3.654 1.00 87.88 88 PRO A CA 1
ATOM 753 C C . PRO A 1 88 ? -0.795 3.644 4.860 1.00 87.88 88 PRO A C 1
ATOM 755 O O . PRO A 1 88 ? -1.427 3.441 5.899 1.00 87.88 88 PRO A O 1
ATOM 758 N N . ILE A 1 89 ? 0.511 3.373 4.755 1.00 86.19 89 ILE A N 1
ATOM 759 C CA . ILE A 1 89 ? 1.305 2.808 5.856 1.00 86.19 89 ILE A CA 1
ATOM 760 C C . ILE A 1 89 ? 1.377 3.786 7.030 1.00 86.19 89 ILE A C 1
ATOM 762 O O . ILE A 1 89 ? 1.091 3.400 8.167 1.00 86.19 89 ILE A O 1
ATOM 766 N N . THR A 1 90 ? 1.700 5.053 6.772 1.00 87.88 90 THR A N 1
ATOM 767 C CA . THR A 1 90 ? 1.761 6.084 7.820 1.00 87.88 90 THR A CA 1
ATOM 768 C C . THR A 1 90 ? 0.412 6.256 8.514 1.00 87.88 90 THR A C 1
ATOM 770 O O . THR A 1 90 ? 0.359 6.255 9.746 1.00 87.88 90 THR A O 1
ATOM 773 N N . ILE A 1 91 ? -0.694 6.285 7.763 1.00 88.31 91 ILE A N 1
ATOM 774 C CA . ILE A 1 91 ? -2.048 6.342 8.333 1.00 88.31 91 ILE A CA 1
ATOM 775 C C . ILE A 1 91 ? -2.337 5.115 9.208 1.00 88.31 91 ILE A C 1
ATOM 777 O O . ILE A 1 91 ? -2.894 5.262 10.300 1.00 88.31 91 ILE A O 1
ATOM 781 N N . ILE A 1 92 ? -1.962 3.909 8.768 1.00 86.06 92 ILE A N 1
ATOM 782 C CA . ILE A 1 92 ? -2.145 2.675 9.550 1.00 86.06 92 ILE A CA 1
ATOM 783 C C . ILE A 1 92 ? -1.374 2.761 10.870 1.00 86.06 92 ILE A C 1
ATOM 785 O O . ILE A 1 92 ? -1.951 2.483 11.924 1.00 86.06 92 ILE A O 1
ATOM 789 N N . ILE A 1 93 ? -0.102 3.167 10.833 1.00 86.19 93 ILE A N 1
ATOM 790 C CA . ILE A 1 93 ? 0.749 3.288 12.025 1.00 86.19 93 ILE A CA 1
ATOM 791 C C . ILE A 1 93 ? 0.176 4.332 12.985 1.00 86.19 93 ILE A C 1
ATOM 793 O O . ILE A 1 93 ? -0.028 4.022 14.160 1.00 86.19 93 ILE A O 1
ATOM 797 N N . LEU A 1 94 ? -0.150 5.530 12.492 1.00 89.38 94 LEU A N 1
ATOM 798 C CA . LEU A 1 94 ? -0.715 6.609 13.304 1.00 89.38 94 LEU A CA 1
ATOM 799 C C . LEU A 1 94 ? -2.044 6.194 13.938 1.00 89.38 94 LEU A C 1
ATOM 801 O O . LEU A 1 94 ? -2.236 6.366 15.140 1.00 89.38 94 LEU A O 1
ATOM 805 N N . THR A 1 95 ? -2.945 5.585 13.166 1.00 84.38 95 THR A N 1
ATOM 806 C CA . THR A 1 95 ? -4.257 5.152 13.671 1.00 84.38 95 THR A CA 1
ATOM 807 C C . THR A 1 95 ? -4.120 4.048 14.721 1.00 84.38 95 THR A C 1
ATOM 809 O O . THR A 1 95 ? -4.797 4.088 15.752 1.00 84.38 95 THR A O 1
ATOM 812 N N . ASN A 1 96 ? -3.219 3.086 14.501 1.00 83.31 96 ASN A N 1
ATOM 813 C CA . ASN A 1 96 ? -2.910 2.033 15.470 1.00 83.31 96 ASN A CA 1
ATOM 814 C C . ASN A 1 96 ? -2.312 2.605 16.760 1.00 83.31 96 ASN A C 1
ATOM 816 O O . ASN A 1 96 ? -2.751 2.244 17.854 1.00 83.31 96 ASN A O 1
ATOM 820 N N . LEU A 1 97 ? -1.344 3.517 16.641 1.00 87.06 97 LEU A N 1
ATOM 821 C CA . LEU A 1 97 ? -0.693 4.159 17.778 1.00 87.06 97 LEU A CA 1
ATOM 822 C C . LEU A 1 97 ? -1.696 4.982 18.596 1.00 87.06 97 LEU A C 1
ATOM 824 O O . LEU A 1 97 ? -1.787 4.809 19.812 1.00 87.06 97 LEU A O 1
ATOM 828 N N . LEU A 1 98 ? -2.510 5.809 17.934 1.00 87.44 98 LEU A N 1
ATOM 829 C CA . LEU A 1 98 ? -3.570 6.595 18.572 1.00 87.44 98 LEU A CA 1
ATOM 830 C C . LEU A 1 98 ? -4.574 5.710 19.312 1.00 87.44 98 LEU A C 1
ATOM 832 O O . LEU A 1 98 ? -5.017 6.059 20.409 1.00 87.44 98 LEU A O 1
ATOM 836 N N . LEU A 1 99 ? -4.924 4.556 18.739 1.00 83.12 99 LEU A N 1
ATOM 837 C CA . LEU A 1 99 ? -5.823 3.600 19.374 1.00 83.12 99 LEU A CA 1
ATOM 838 C C . LEU A 1 99 ? -5.196 3.029 20.656 1.00 83.12 99 LEU A C 1
ATOM 840 O O . LEU A 1 99 ? -5.856 3.024 21.694 1.00 83.12 99 LEU A O 1
ATOM 844 N N . VAL A 1 100 ? -3.924 2.623 20.627 1.00 84.75 100 VAL A N 1
ATOM 845 C CA . VAL A 1 100 ? -3.210 2.113 21.814 1.00 84.75 100 VAL A CA 1
ATOM 846 C C . VAL A 1 100 ? -3.088 3.182 22.904 1.00 84.75 100 VAL A C 1
ATOM 848 O O . VAL A 1 100 ? -3.404 2.904 24.066 1.00 84.75 100 VAL A O 1
ATOM 851 N N . ILE A 1 101 ? -2.686 4.404 22.539 1.00 87.25 101 ILE A N 1
ATOM 852 C CA . ILE A 1 101 ? -2.557 5.530 23.475 1.00 87.25 101 ILE A CA 1
ATOM 853 C C . ILE A 1 101 ? -3.901 5.800 24.156 1.00 87.25 101 ILE A C 1
ATOM 855 O O . ILE A 1 101 ? -3.978 5.825 25.386 1.00 87.25 101 ILE A O 1
ATOM 859 N N . ARG A 1 102 ? -4.985 5.934 23.381 1.00 82.62 102 ARG A N 1
ATOM 860 C CA . ARG A 1 102 ? -6.315 6.216 23.940 1.00 82.62 102 ARG A CA 1
ATOM 861 C C . ARG A 1 102 ? -6.854 5.083 24.797 1.00 82.62 102 ARG A C 1
ATOM 863 O O . ARG A 1 102 ? -7.391 5.352 25.865 1.00 82.62 102 ARG A O 1
ATOM 870 N N . VAL A 1 103 ? -6.692 3.831 24.372 1.00 79.62 103 VAL A N 1
ATOM 871 C CA . VAL A 1 103 ? -7.116 2.662 25.158 1.00 79.62 103 VAL A CA 1
ATOM 872 C C . VAL A 1 103 ? -6.384 2.620 26.504 1.00 79.62 103 VAL A C 1
ATOM 874 O O . VAL A 1 103 ? -6.992 2.307 27.530 1.00 79.62 103 VAL A O 1
ATOM 877 N N . THR A 1 104 ? -5.105 2.997 26.525 1.00 83.56 104 THR A N 1
ATOM 878 C CA . THR A 1 104 ? -4.306 3.084 27.756 1.00 83.56 104 THR A CA 1
ATOM 879 C C . THR A 1 104 ? -4.763 4.241 28.645 1.00 83.56 104 THR A C 1
ATOM 881 O O . THR A 1 104 ? -4.980 4.048 29.842 1.00 83.56 104 THR A O 1
ATOM 884 N N . TYR A 1 105 ? -4.999 5.418 28.062 1.00 85.50 105 TYR A N 1
ATOM 885 C CA . TYR A 1 105 ? -5.492 6.588 28.791 1.00 85.50 105 TYR A CA 1
ATOM 886 C C . TYR A 1 105 ? -6.885 6.351 29.398 1.00 85.50 105 TYR A C 1
ATOM 888 O O . TYR A 1 105 ? -7.129 6.637 30.570 1.00 85.50 105 TYR A O 1
ATOM 896 N N . GLN A 1 106 ? -7.797 5.750 28.633 1.00 80.50 106 GLN A N 1
ATOM 897 C CA . GLN A 1 106 ? -9.163 5.461 29.069 1.00 80.50 106 GLN A CA 1
ATOM 898 C C . GLN A 1 106 ? -9.205 4.394 30.172 1.00 80.50 106 GLN A C 1
ATOM 900 O O . GLN A 1 106 ? -10.014 4.499 31.098 1.00 80.50 106 GLN A O 1
ATOM 905 N N . LYS A 1 107 ? -8.291 3.413 30.123 1.00 79.19 107 LYS A N 1
ATOM 906 C CA . LYS A 1 107 ? -8.080 2.450 31.213 1.00 79.19 107 LYS A CA 1
ATOM 907 C C . LYS A 1 107 ? -7.686 3.158 32.511 1.00 79.19 107 LYS A C 1
ATOM 909 O O . LYS A 1 107 ? -8.204 2.803 33.567 1.00 79.19 107 LYS A O 1
ATOM 914 N N . MET A 1 108 ? -6.798 4.148 32.424 1.00 82.19 108 MET A N 1
ATOM 915 C CA . MET A 1 108 ? -6.318 4.896 33.586 1.00 82.19 108 MET A CA 1
ATOM 916 C C . MET A 1 108 ? -7.393 5.831 34.155 1.00 82.19 108 MET A C 1
ATOM 918 O O . MET A 1 108 ? -7.524 5.943 35.367 1.00 82.19 108 MET A O 1
ATOM 922 N N . SER A 1 109 ? -8.195 6.456 33.287 1.00 80.38 109 SER A N 1
ATOM 923 C CA . SER A 1 109 ? -9.184 7.461 33.690 1.00 80.38 109 SER A CA 1
ATOM 924 C C . SER A 1 109 ? -10.479 6.884 34.275 1.00 80.38 109 SER A C 1
ATOM 926 O O . SER A 1 109 ? -11.050 7.512 35.162 1.00 80.38 109 SER A O 1
ATOM 928 N N . ARG A 1 110 ? -10.986 5.735 33.792 1.00 68.69 110 ARG A N 1
ATOM 929 C CA . ARG A 1 110 ? -12.360 5.308 34.138 1.00 68.69 110 ARG A CA 1
ATOM 930 C C . ARG A 1 110 ? -12.517 4.006 34.917 1.00 68.69 110 ARG A C 1
ATOM 932 O O . ARG A 1 110 ? -13.647 3.734 35.294 1.00 68.69 110 ARG A O 1
ATOM 939 N N . GLN A 1 111 ? -11.474 3.199 35.154 1.00 65.44 111 GLN A N 1
ATOM 940 C CA . GLN A 1 111 ? -11.572 1.890 35.851 1.00 65.44 111 GLN A CA 1
ATOM 941 C C . GLN A 1 111 ? -12.755 0.984 35.406 1.00 65.44 111 GLN A C 1
ATOM 943 O O . GLN A 1 111 ? -13.106 0.020 36.082 1.00 65.44 111 GLN A O 1
ATOM 948 N N . GLN A 1 112 ? -13.389 1.249 34.259 1.00 58.25 112 GLN A N 1
ATOM 949 C CA . GLN A 1 112 ? -14.592 0.538 33.850 1.00 58.25 112 GLN A CA 1
ATOM 950 C C . GLN A 1 112 ? -14.194 -0.802 33.237 1.00 58.25 112 GLN A C 1
ATOM 952 O O . GLN A 1 112 ? -13.547 -0.871 32.192 1.00 58.25 112 GLN A O 1
ATOM 957 N N . ALA A 1 113 ? -14.626 -1.885 33.883 1.00 59.66 113 ALA A N 1
ATOM 958 C CA . ALA A 1 113 ? -14.421 -3.267 33.447 1.00 59.66 113 ALA A CA 1
ATOM 959 C C . ALA A 1 113 ? -15.182 -3.632 32.154 1.00 59.66 113 ALA A C 1
ATOM 961 O O . ALA A 1 113 ? -15.017 -4.728 31.610 1.00 59.66 113 ALA A O 1
ATOM 962 N N . ILE A 1 114 ? -16.023 -2.731 31.644 1.00 55.47 114 ILE A N 1
ATOM 963 C CA . ILE A 1 114 ? -16.986 -3.038 30.593 1.00 55.47 114 ILE A CA 1
ATOM 964 C C . ILE A 1 114 ? -16.259 -3.135 29.239 1.00 55.47 114 ILE A C 1
ATOM 966 O O . ILE A 1 114 ? -15.902 -2.149 28.604 1.00 55.47 114 ILE A O 1
ATOM 970 N N . ASN A 1 115 ? -16.059 -4.385 28.805 1.00 66.81 115 ASN A N 1
ATOM 971 C CA . ASN A 1 115 ? -15.599 -4.839 27.484 1.00 66.81 115 ASN A CA 1
ATOM 972 C C . ASN A 1 115 ? -14.104 -4.743 27.134 1.00 66.81 115 ASN A C 1
ATOM 974 O O . ASN A 1 115 ? -13.737 -4.806 25.955 1.00 66.81 115 ASN A O 1
ATOM 978 N N . TRP A 1 116 ? -13.209 -4.741 28.122 1.00 69.62 116 TRP A N 1
ATOM 979 C CA . TRP A 1 116 ? -11.756 -4.815 27.887 1.00 69.62 116 TRP A CA 1
ATOM 980 C C . TRP A 1 116 ? -11.312 -6.056 27.082 1.00 69.62 116 TRP A C 1
ATOM 982 O O . TRP A 1 116 ? -10.455 -5.965 26.199 1.00 69.62 116 TRP A O 1
ATOM 992 N N . ARG A 1 117 ? -11.926 -7.227 27.325 1.00 74.12 117 ARG A N 1
ATOM 993 C CA . ARG A 1 117 ? -11.635 -8.457 26.554 1.00 74.12 117 ARG A CA 1
ATOM 994 C C . ARG A 1 117 ? -11.986 -8.315 25.069 1.00 74.12 117 ARG A C 1
ATOM 996 O O . ARG A 1 117 ? -11.256 -8.836 24.230 1.00 74.12 117 ARG A O 1
ATOM 1003 N N . ARG A 1 118 ? -13.070 -7.605 24.739 1.00 74.38 118 ARG A N 1
ATOM 1004 C CA . ARG A 1 118 ? -13.518 -7.406 23.351 1.00 74.38 118 ARG A CA 1
ATOM 1005 C C . ARG A 1 118 ? -12.576 -6.467 22.596 1.00 74.38 118 ARG A C 1
ATOM 1007 O O . ARG A 1 118 ? -12.165 -6.792 21.486 1.00 74.38 118 ARG A O 1
ATOM 1014 N N . HIS A 1 119 ? -12.161 -5.373 23.236 1.00 73.94 119 HIS A N 1
ATOM 1015 C CA . HIS A 1 119 ? -11.217 -4.418 22.653 1.00 73.94 119 HIS A CA 1
ATOM 1016 C C . HIS A 1 119 ? -9.835 -5.045 22.427 1.00 73.94 119 HIS A C 1
ATOM 1018 O O . HIS A 1 119 ? -9.285 -4.911 21.339 1.00 73.94 119 HIS A O 1
ATOM 1024 N N . ARG A 1 120 ? -9.303 -5.822 23.386 1.00 80.12 120 ARG A N 1
ATOM 1025 C CA . ARG A 1 120 ? -8.000 -6.494 23.208 1.00 80.12 120 ARG A CA 1
ATOM 1026 C C . ARG A 1 120 ? -7.971 -7.467 22.028 1.00 80.12 120 ARG A C 1
ATOM 1028 O O . ARG A 1 120 ? -7.005 -7.456 21.271 1.00 80.12 120 ARG A O 1
ATOM 1035 N N . LYS A 1 121 ? -9.027 -8.267 21.832 1.00 82.12 121 LYS A N 1
ATOM 1036 C CA . LYS A 1 121 ? -9.119 -9.180 20.676 1.00 82.12 121 LYS A CA 1
ATOM 1037 C C . LYS A 1 121 ? -9.114 -8.417 19.348 1.00 82.12 121 LYS A C 1
ATOM 1039 O O . LYS A 1 121 ? -8.432 -8.817 18.412 1.00 82.12 121 LYS A O 1
ATOM 1044 N N . MET A 1 122 ? -9.828 -7.297 19.289 1.00 77.75 122 MET A N 1
ATOM 1045 C CA . MET A 1 122 ? -9.928 -6.470 18.088 1.00 77.75 122 MET A CA 1
ATOM 1046 C C . MET A 1 122 ? -8.607 -5.769 17.741 1.00 77.75 122 MET A C 1
ATOM 1048 O O . MET A 1 122 ? -8.231 -5.734 16.571 1.00 77.75 122 MET A O 1
ATOM 1052 N N . VAL A 1 123 ? -7.886 -5.264 18.749 1.00 81.38 123 VAL A N 1
ATOM 1053 C CA . VAL A 1 123 ? -6.550 -4.671 18.570 1.00 81.38 123 VAL A CA 1
ATOM 1054 C C . VAL A 1 123 ? -5.542 -5.721 18.126 1.00 81.38 123 VAL A C 1
ATOM 1056 O O . VAL A 1 123 ? -4.806 -5.480 17.177 1.00 81.38 123 VAL A O 1
ATOM 1059 N N . SER A 1 124 ? -5.546 -6.900 18.754 1.00 83.81 124 SER A N 1
ATOM 1060 C CA . SER A 1 124 ? -4.659 -8.004 18.373 1.00 83.81 124 SER A CA 1
ATOM 1061 C C . SER A 1 124 ? -4.882 -8.441 16.923 1.00 83.81 124 SER A C 1
ATOM 1063 O O . SER A 1 124 ? -3.911 -8.604 16.189 1.00 83.81 124 SER A O 1
ATOM 1065 N N . GLN A 1 125 ? -6.139 -8.535 16.474 1.00 84.31 125 GLN A N 1
ATOM 1066 C CA . GLN A 1 125 ? -6.451 -8.835 15.076 1.00 84.31 125 GLN A CA 1
ATOM 1067 C C . GLN A 1 125 ? -5.877 -7.775 14.124 1.00 84.31 125 GLN A C 1
ATOM 1069 O O . GLN A 1 125 ? -5.281 -8.124 13.108 1.00 84.31 125 GLN A O 1
ATOM 1074 N N . LEU A 1 126 ? -6.036 -6.486 14.448 1.00 81.12 126 LEU A N 1
ATOM 1075 C CA . LEU A 1 126 ? -5.515 -5.400 13.612 1.00 81.12 126 LEU A CA 1
ATOM 1076 C C . LEU A 1 126 ? -3.986 -5.408 13.555 1.00 81.12 126 LEU A C 1
ATOM 1078 O O . LEU A 1 126 ? -3.409 -5.172 12.495 1.00 81.12 126 LEU A O 1
ATOM 1082 N N . TRP A 1 127 ? -3.346 -5.700 14.686 1.00 82.75 127 TRP A N 1
ATOM 1083 C C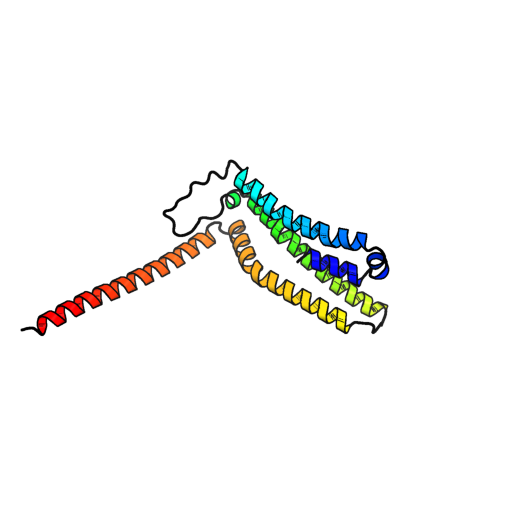A . TRP A 1 127 ? -1.897 -5.820 14.792 1.00 82.75 127 TRP A CA 1
ATOM 1084 C C . TRP A 1 127 ? -1.369 -6.940 13.908 1.00 82.75 127 TRP A C 1
ATOM 1086 O O . TRP A 1 127 ? -0.493 -6.689 13.095 1.00 82.75 127 TRP A O 1
ATOM 1096 N N . ILE A 1 128 ? -1.961 -8.135 13.984 1.00 89.25 128 ILE A N 1
ATOM 1097 C CA . ILE A 1 128 ? -1.549 -9.279 13.160 1.00 89.25 128 ILE A CA 1
ATOM 1098 C C . ILE A 1 128 ? -1.684 -8.952 11.669 1.00 89.25 128 ILE A C 1
ATOM 1100 O O . ILE A 1 128 ? -0.748 -9.173 10.907 1.00 89.25 128 ILE A O 1
ATOM 1104 N N . VAL A 1 129 ? -2.817 -8.378 11.251 1.00 85.94 129 VAL A N 1
ATOM 1105 C CA . VAL A 1 129 ? -3.031 -7.994 9.845 1.00 85.94 129 VAL A CA 1
ATOM 1106 C C . VAL A 1 129 ? -2.037 -6.914 9.407 1.00 85.94 129 VAL A C 1
ATOM 1108 O O . VAL A 1 129 ? -1.511 -6.986 8.299 1.00 85.94 129 VAL A O 1
ATOM 1111 N N . SER A 1 130 ? -1.738 -5.942 10.273 1.00 84.06 130 SER A N 1
ATOM 1112 C CA . SER A 1 130 ? -0.756 -4.889 9.981 1.00 84.06 130 SER A CA 1
ATOM 1113 C C . SER A 1 130 ? 0.663 -5.455 9.885 1.00 84.06 130 SER A C 1
ATOM 1115 O O . SER A 1 130 ? 1.392 -5.105 8.964 1.00 84.06 130 SER A O 1
ATOM 1117 N N . SER A 1 131 ? 1.049 -6.361 10.785 1.00 85.81 131 SER A N 1
ATOM 1118 C CA . SER A 1 131 ? 2.349 -7.036 10.761 1.00 85.81 131 SER A CA 1
ATOM 1119 C C . SER A 1 131 ? 2.510 -7.922 9.530 1.00 85.81 131 SER A C 1
ATOM 1121 O O . SER A 1 131 ? 3.572 -7.903 8.921 1.00 85.81 131 SER A O 1
ATOM 1123 N N . LEU A 1 132 ? 1.465 -8.651 9.127 1.00 89.44 132 LEU A N 1
ATOM 1124 C CA . LEU A 1 132 ? 1.473 -9.423 7.883 1.00 89.44 132 LEU A CA 1
ATOM 1125 C C . LEU A 1 132 ? 1.635 -8.505 6.672 1.00 89.44 132 LEU A C 1
ATOM 1127 O O . LEU A 1 132 ? 2.497 -8.753 5.836 1.00 89.44 132 LEU A O 1
ATOM 1131 N N . TYR A 1 133 ? 0.859 -7.421 6.605 1.00 85.94 133 TYR A N 1
ATOM 1132 C CA . TYR A 1 133 ? 0.974 -6.443 5.526 1.00 85.94 133 TYR A CA 1
ATOM 1133 C C . TYR A 1 133 ? 2.394 -5.873 5.438 1.00 85.94 133 TYR A C 1
ATOM 1135 O O . TYR A 1 133 ? 2.993 -5.886 4.368 1.00 85.94 133 TYR A O 1
ATOM 1143 N N . LEU A 1 134 ? 2.965 -5.443 6.565 1.00 84.44 134 LEU A N 1
ATOM 1144 C CA . LEU A 1 134 ? 4.340 -4.952 6.608 1.00 84.44 134 LEU A CA 1
ATOM 1145 C C . LEU A 1 134 ? 5.344 -6.042 6.234 1.00 84.44 134 LEU A C 1
ATOM 1147 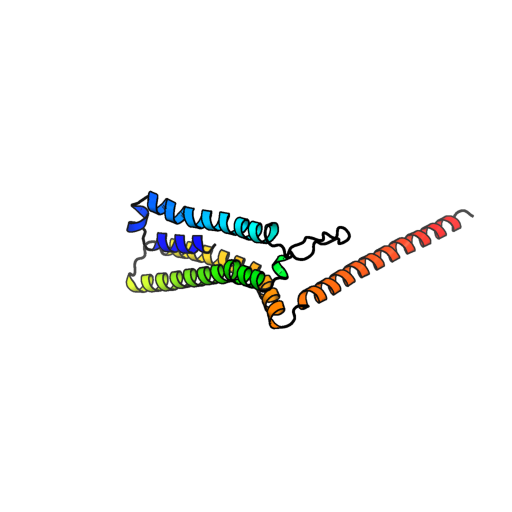O O . LEU A 1 134 ? 6.264 -5.751 5.492 1.00 84.44 134 LEU A O 1
ATOM 1151 N N . GLY A 1 135 ? 5.167 -7.285 6.681 1.00 89.06 135 GLY A N 1
ATOM 1152 C CA . GLY A 1 135 ? 6.057 -8.393 6.329 1.00 89.06 135 GLY A CA 1
ATOM 1153 C C . GLY A 1 135 ? 6.083 -8.694 4.829 1.00 89.06 135 GLY A C 1
ATOM 1154 O O . GLY A 1 135 ? 7.149 -8.973 4.290 1.00 89.06 135 GLY A O 1
ATOM 1155 N N . PHE A 1 136 ? 4.939 -8.584 4.147 1.00 88.88 136 PHE A N 1
ATOM 1156 C CA . PHE A 1 136 ? 4.861 -8.758 2.694 1.00 88.88 136 PHE A CA 1
ATOM 1157 C C . PHE A 1 136 ? 5.404 -7.554 1.918 1.00 88.88 136 PHE A C 1
ATOM 1159 O O . PHE A 1 136 ? 6.075 -7.740 0.908 1.00 88.88 136 PHE A O 1
ATOM 1166 N N . TRP A 1 137 ? 5.143 -6.331 2.383 1.00 84.44 137 TRP A N 1
ATOM 1167 C CA . TRP A 1 137 ? 5.541 -5.116 1.664 1.00 84.44 137 TRP A CA 1
ATOM 1168 C C . TRP A 1 137 ? 6.967 -4.652 1.971 1.00 84.44 137 TRP A C 1
ATOM 1170 O O . TRP A 1 137 ? 7.606 -4.055 1.107 1.00 84.44 137 TRP A O 1
ATOM 1180 N N . LEU A 1 138 ? 7.496 -4.935 3.165 1.00 85.19 138 LEU A N 1
ATOM 1181 C CA . LEU A 1 138 ? 8.826 -4.489 3.586 1.00 85.19 138 LEU A CA 1
ATOM 1182 C C . LEU A 1 138 ? 9.923 -4.909 2.606 1.00 85.19 138 LEU A C 1
ATOM 1184 O O . LEU A 1 138 ? 10.647 -4.016 2.173 1.00 85.19 138 LEU A O 1
ATOM 1188 N N . PRO A 1 139 ? 10.039 -6.189 2.195 1.00 88.25 139 PRO A N 1
ATOM 1189 C CA . PRO A 1 139 ? 11.078 -6.606 1.259 1.00 88.25 139 PRO A CA 1
ATOM 1190 C C . PRO A 1 139 ? 11.047 -5.789 -0.035 1.00 88.25 139 PRO A C 1
ATOM 1192 O O . PRO A 1 139 ? 12.071 -5.235 -0.419 1.00 88.25 139 PRO A O 1
ATOM 1195 N N . SER A 1 140 ? 9.865 -5.623 -0.638 1.00 83.31 140 SER A N 1
ATOM 1196 C CA . SER A 1 140 ? 9.683 -4.851 -1.873 1.00 83.31 140 SER A CA 1
ATOM 1197 C C . SER A 1 140 ? 9.997 -3.363 -1.697 1.00 83.31 140 SER A C 1
ATOM 1199 O O . SER A 1 140 ? 10.625 -2.749 -2.559 1.00 83.31 140 SER A O 1
ATOM 1201 N N . THR A 1 141 ? 9.598 -2.764 -0.571 1.00 84.19 141 THR A N 1
ATOM 1202 C CA . THR A 1 141 ? 9.915 -1.353 -0.288 1.00 84.19 141 THR A CA 1
ATOM 1203 C C . THR A 1 141 ? 11.400 -1.133 -0.020 1.00 84.19 141 THR A C 1
ATOM 1205 O O . THR A 1 141 ? 11.948 -0.134 -0.473 1.00 84.19 141 THR A O 1
ATOM 1208 N N . ILE A 1 142 ? 12.069 -2.070 0.660 1.00 86.44 142 ILE A N 1
ATOM 1209 C CA . ILE A 1 142 ? 13.511 -2.012 0.918 1.00 86.44 142 ILE A CA 1
ATOM 1210 C C . ILE A 1 142 ? 14.277 -2.134 -0.398 1.00 86.44 142 ILE A C 1
ATOM 1212 O O . ILE A 1 142 ? 15.178 -1.334 -0.640 1.00 86.44 142 ILE A O 1
ATOM 1216 N N . THR A 1 143 ? 13.912 -3.081 -1.270 1.00 84.38 143 THR A N 1
ATOM 1217 C CA . THR A 1 143 ? 14.569 -3.225 -2.578 1.00 84.38 143 THR A CA 1
ATOM 1218 C C . THR A 1 143 ? 14.410 -1.968 -3.422 1.00 84.38 143 THR A C 1
ATOM 1220 O O . THR A 1 143 ? 15.393 -1.494 -3.986 1.00 84.38 143 THR A O 1
ATOM 1223 N N . LEU A 1 144 ? 13.210 -1.379 -3.441 1.00 81.00 144 LEU A N 1
ATOM 1224 C CA . LEU A 1 144 ? 12.955 -0.150 -4.187 1.00 81.00 144 LEU A CA 1
ATOM 1225 C C . LEU A 1 144 ? 13.743 1.037 -3.611 1.00 81.00 144 LEU A C 1
ATOM 1227 O O . LEU A 1 144 ? 14.330 1.816 -4.356 1.00 81.00 144 LEU A O 1
ATOM 1231 N N . LEU A 1 145 ? 13.816 1.153 -2.282 1.00 82.50 145 LEU A N 1
ATOM 1232 C CA . LEU A 1 145 ? 14.590 2.206 -1.628 1.00 82.50 145 LEU A CA 1
ATOM 1233 C C . LEU A 1 145 ? 16.084 2.092 -1.966 1.00 82.50 145 LEU A C 1
ATOM 1235 O O . LEU A 1 145 ? 16.721 3.098 -2.268 1.00 82.50 145 LEU A O 1
ATOM 1239 N N . ILE A 1 146 ? 16.635 0.874 -1.954 1.00 84.00 146 ILE A N 1
ATOM 1240 C CA . ILE A 1 146 ? 18.031 0.603 -2.332 1.00 84.00 146 ILE A CA 1
ATOM 1241 C C . ILE A 1 146 ? 18.280 0.974 -3.799 1.00 84.00 146 ILE A C 1
ATOM 1243 O O . ILE A 1 146 ? 19.300 1.599 -4.095 1.00 84.00 146 ILE A O 1
ATOM 1247 N N . GLN A 1 147 ? 17.349 0.645 -4.701 1.00 78.38 147 GLN A N 1
ATOM 1248 C CA . GLN A 1 147 ? 17.450 1.010 -6.118 1.00 78.38 147 GLN A CA 1
ATOM 1249 C C . GLN A 1 147 ? 17.474 2.526 -6.326 1.00 78.38 147 GLN A C 1
ATOM 1251 O O . GLN A 1 147 ? 18.254 3.020 -7.135 1.00 78.38 147 GLN A O 1
ATOM 1256 N N . ILE A 1 148 ? 16.662 3.270 -5.573 1.00 78.69 148 ILE A N 1
ATOM 1257 C CA . ILE A 1 148 ? 16.595 4.732 -5.686 1.00 78.69 148 ILE A CA 1
ATOM 1258 C C . ILE A 1 148 ? 17.830 5.407 -5.065 1.00 78.69 148 ILE A C 1
ATOM 1260 O O . ILE A 1 148 ? 18.263 6.450 -5.549 1.00 78.69 148 ILE A O 1
ATOM 1264 N N . THR A 1 149 ? 18.384 4.852 -3.982 1.00 80.94 149 THR A N 1
ATOM 1265 C CA . THR A 1 149 ? 19.396 5.548 -3.159 1.00 80.94 149 THR A CA 1
ATOM 1266 C C . THR A 1 149 ? 20.838 5.123 -3.409 1.00 80.94 149 THR A C 1
ATOM 1268 O O . THR A 1 149 ? 21.729 5.959 -3.278 1.00 80.94 149 THR A O 1
ATOM 1271 N N . ILE A 1 150 ? 21.090 3.848 -3.715 1.00 81.62 150 ILE A N 1
ATOM 1272 C CA . ILE A 1 150 ? 22.444 3.275 -3.698 1.00 81.62 150 ILE A CA 1
ATOM 1273 C C . ILE A 1 150 ? 22.873 2.845 -5.103 1.00 81.62 150 ILE A C 1
ATOM 1275 O O . ILE A 1 150 ? 23.874 3.349 -5.607 1.00 81.62 150 ILE A O 1
ATOM 1279 N N . LEU A 1 151 ? 22.133 1.934 -5.746 1.00 76.69 151 LEU A N 1
ATOM 1280 C CA . LEU A 1 151 ? 22.449 1.448 -7.094 1.00 76.69 151 LEU A CA 1
ATOM 1281 C C . LEU A 1 151 ? 21.165 1.117 -7.877 1.00 76.69 151 LEU A C 1
ATOM 1283 O O . LEU A 1 151 ? 20.500 0.134 -7.533 1.00 76.69 151 LEU A O 1
ATOM 1287 N N . PRO A 1 152 ? 20.851 1.833 -8.974 1.00 72.38 152 PRO A N 1
ATOM 1288 C CA . PRO A 1 152 ? 19.654 1.555 -9.770 1.00 72.38 152 PRO A CA 1
ATOM 1289 C C . PRO A 1 152 ? 19.664 0.159 -10.424 1.00 72.38 152 PRO A C 1
ATOM 1291 O O . PRO A 1 152 ? 18.599 -0.413 -10.647 1.00 72.38 152 PRO A O 1
ATOM 1294 N N . SER A 1 153 ? 20.838 -0.446 -10.657 1.00 72.44 153 SER A N 1
ATOM 1295 C CA . SER A 1 153 ? 20.976 -1.765 -11.305 1.00 72.44 153 SER A CA 1
ATOM 1296 C C . SER A 1 153 ? 20.859 -2.974 -10.367 1.00 72.44 153 SER A C 1
ATOM 1298 O O . SER A 1 153 ? 20.826 -4.108 -10.841 1.00 72.44 153 SER A O 1
ATOM 1300 N N . PHE A 1 154 ? 20.767 -2.776 -9.045 1.00 67.12 154 PHE A N 1
ATOM 1301 C CA . PHE A 1 154 ? 20.987 -3.846 -8.059 1.00 67.12 154 PHE A CA 1
ATOM 1302 C C . PHE A 1 154 ? 20.119 -5.105 -8.265 1.00 67.12 154 PHE A C 1
ATOM 1304 O O . PHE A 1 154 ? 20.588 -6.219 -8.046 1.00 67.12 154 PHE A O 1
ATOM 1311 N N . MET A 1 155 ? 18.864 -4.956 -8.700 1.00 62.47 155 MET A N 1
ATOM 1312 C CA . MET A 1 155 ? 17.966 -6.096 -8.945 1.00 62.47 155 MET A CA 1
ATOM 1313 C C . MET A 1 155 ? 18.183 -6.764 -10.306 1.00 62.47 155 MET A C 1
ATOM 1315 O O . MET A 1 155 ? 17.993 -7.975 -10.415 1.00 62.47 155 MET A O 1
ATOM 1319 N N . ILE A 1 156 ? 18.595 -6.001 -11.321 1.00 68.81 156 ILE A N 1
ATOM 1320 C CA . ILE A 1 156 ? 18.844 -6.516 -12.673 1.00 68.81 156 ILE A CA 1
ATOM 1321 C C . ILE A 1 156 ? 20.060 -7.444 -12.630 1.00 68.81 156 ILE A C 1
ATOM 1323 O O . ILE A 1 156 ? 19.978 -8.583 -13.083 1.00 68.81 156 ILE A O 1
ATOM 1327 N N . ASP A 1 157 ? 21.122 -7.027 -11.938 1.00 73.94 157 ASP A N 1
ATOM 1328 C CA . ASP A 1 157 ? 22.361 -7.805 -11.811 1.00 73.94 157 ASP A CA 1
ATOM 1329 C C . ASP A 1 157 ? 22.148 -9.134 -11.060 1.00 73.94 157 ASP A C 1
ATOM 1331 O O . ASP A 1 157 ? 22.769 -10.159 -11.361 1.00 73.94 157 ASP A O 1
ATOM 1335 N N . GLN A 1 158 ? 21.265 -9.138 -10.054 1.00 76.62 158 GLN A N 1
ATOM 1336 C CA . GLN A 1 158 ? 20.932 -10.349 -9.295 1.00 76.62 158 GLN A CA 1
ATOM 1337 C C . GLN A 1 158 ? 20.050 -11.297 -10.108 1.00 76.62 158 GLN A C 1
ATOM 1339 O O . GLN A 1 158 ? 20.276 -12.511 -10.091 1.00 76.62 158 GLN A O 1
ATOM 1344 N N . LEU A 1 159 ? 19.067 -10.760 -10.836 1.00 76.12 159 LEU A N 1
ATOM 1345 C CA . LEU A 1 159 ? 18.184 -11.553 -11.685 1.00 76.12 159 LEU A CA 1
ATOM 1346 C C . LEU A 1 159 ? 18.950 -12.163 -12.862 1.00 76.12 159 LEU A C 1
ATOM 1348 O O . LEU A 1 159 ? 18.771 -13.345 -13.152 1.00 76.12 159 LEU A O 1
ATOM 1352 N N . GLU A 1 160 ? 19.850 -11.401 -13.481 1.00 80.12 160 GLU A N 1
ATOM 1353 C CA . GLU A 1 160 ? 20.722 -11.882 -14.551 1.00 80.12 160 GLU A CA 1
ATOM 1354 C C . GLU A 1 160 ? 21.625 -13.017 -14.053 1.00 80.12 160 GLU A C 1
ATOM 1356 O O . GLU A 1 160 ? 21.687 -14.083 -14.670 1.00 80.12 160 GLU A O 1
ATOM 1361 N N . LYS A 1 161 ? 22.252 -12.864 -12.877 1.00 82.31 161 LYS A N 1
ATOM 1362 C CA . LYS A 1 161 ? 23.023 -13.951 -12.248 1.00 82.31 161 LYS A CA 1
ATOM 1363 C C . LYS A 1 161 ? 22.174 -15.192 -11.993 1.00 82.31 161 LYS A C 1
ATOM 1365 O O . LYS A 1 161 ? 22.635 -16.308 -12.242 1.00 82.31 161 LYS A O 1
ATOM 1370 N N . LEU A 1 162 ? 20.947 -15.023 -11.506 1.00 82.88 162 LEU A N 1
ATOM 1371 C CA . LEU A 1 162 ? 20.063 -16.142 -11.193 1.00 82.88 162 LEU A CA 1
ATOM 1372 C C . LEU A 1 162 ? 19.574 -16.853 -12.464 1.00 82.88 162 LEU A C 1
ATOM 1374 O O . LEU A 1 162 ? 19.595 -18.084 -12.517 1.00 82.88 162 LEU A O 1
ATOM 1378 N N . MET A 1 163 ? 19.216 -16.104 -13.511 1.00 79.88 163 MET A N 1
ATOM 1379 C CA . MET A 1 163 ? 18.891 -16.671 -14.822 1.00 79.88 163 MET A CA 1
ATOM 1380 C C . MET A 1 163 ? 20.088 -17.402 -15.421 1.00 79.88 163 MET A C 1
ATOM 1382 O O . MET A 1 163 ? 19.935 -18.546 -15.844 1.00 79.88 163 MET A O 1
ATOM 1386 N N . ASN A 1 164 ? 21.286 -16.816 -15.379 1.00 82.00 164 ASN A N 1
ATOM 1387 C CA . ASN A 1 164 ? 22.500 -17.460 -15.878 1.00 82.00 164 ASN A CA 1
ATOM 1388 C C . ASN A 1 164 ? 22.803 -18.768 -15.129 1.00 82.00 164 ASN A C 1
ATOM 1390 O O . ASN A 1 164 ? 23.182 -19.762 -15.752 1.00 82.00 164 ASN A O 1
ATOM 1394 N N . LEU A 1 165 ? 22.552 -18.831 -13.817 1.00 83.69 165 LEU A N 1
ATOM 1395 C CA . LEU A 1 165 ? 22.667 -20.071 -13.040 1.00 83.69 165 LEU A CA 1
ATOM 1396 C C . LEU A 1 165 ? 21.615 -21.121 -13.430 1.00 83.69 165 LEU A C 1
ATOM 1398 O O . LEU A 1 165 ? 21.940 -22.308 -13.525 1.00 83.69 165 LEU A O 1
ATOM 1402 N N . ILE A 1 166 ? 20.367 -20.712 -13.668 1.00 80.44 166 ILE A N 1
ATOM 1403 C CA . ILE A 1 166 ? 19.288 -21.620 -14.090 1.00 80.44 166 ILE A CA 1
ATOM 1404 C C . ILE A 1 166 ? 19.552 -22.156 -15.502 1.00 80.44 166 ILE A C 1
ATOM 1406 O O . ILE A 1 166 ? 19.440 -23.363 -15.730 1.00 80.44 166 ILE A O 1
ATOM 1410 N N . VAL A 1 167 ? 19.936 -21.284 -16.436 1.00 81.62 167 VAL A N 1
ATOM 1411 C CA . VAL A 1 167 ? 20.275 -21.633 -17.822 1.00 81.62 167 VAL A CA 1
ATOM 1412 C C . VAL A 1 167 ? 21.491 -22.558 -17.855 1.00 81.62 167 VAL A C 1
ATOM 1414 O O . VAL A 1 167 ? 21.442 -23.603 -18.505 1.00 81.62 167 VAL A O 1
ATOM 1417 N N . SER A 1 168 ? 22.536 -22.249 -17.082 1.00 81.75 168 SER A N 1
ATOM 1418 C CA . SER A 1 168 ? 23.719 -23.105 -16.937 1.00 81.75 168 SER A CA 1
ATOM 1419 C C . SER A 1 168 ? 23.361 -24.487 -16.378 1.00 81.75 168 SER A C 1
ATOM 1421 O O . SER A 1 168 ? 23.759 -25.507 -16.946 1.00 81.75 168 SER A O 1
ATOM 1423 N N . ARG A 1 169 ? 22.509 -24.565 -15.341 1.00 73.69 169 ARG A N 1
ATOM 1424 C CA . ARG A 1 169 ? 21.996 -25.855 -14.844 1.00 73.69 169 ARG A CA 1
ATOM 1425 C C . ARG A 1 169 ? 21.199 -26.615 -15.904 1.00 73.69 169 ARG A C 1
ATOM 1427 O O . ARG A 1 169 ? 21.376 -27.825 -16.019 1.00 73.69 169 ARG A O 1
ATOM 1434 N N . ARG A 1 170 ? 20.346 -25.941 -16.685 1.00 70.00 170 ARG A N 1
ATOM 1435 C CA . ARG A 1 170 ? 19.578 -26.583 -17.767 1.00 70.00 170 ARG A CA 1
ATOM 1436 C C . ARG A 1 170 ? 20.486 -27.144 -18.858 1.00 70.00 170 ARG A C 1
ATOM 1438 O O . ARG A 1 170 ? 20.290 -28.290 -19.254 1.00 70.00 170 ARG A O 1
ATOM 1445 N N . MET A 1 171 ? 21.483 -26.384 -19.311 1.00 72.06 171 MET A N 1
ATOM 1446 C CA . MET A 1 171 ? 22.420 -26.847 -20.341 1.00 72.06 171 MET A CA 1
ATOM 1447 C C . MET A 1 171 ? 23.260 -28.033 -19.860 1.00 72.06 171 MET A C 1
ATOM 1449 O O . MET A 1 171 ? 23.447 -28.988 -20.611 1.00 72.06 171 MET A O 1
ATOM 1453 N N . ASN A 1 172 ? 23.684 -28.032 -18.594 1.00 70.88 172 ASN A N 1
ATOM 1454 C CA . ASN A 1 172 ? 24.454 -29.141 -18.031 1.00 70.88 172 ASN A CA 1
ATOM 1455 C C . ASN A 1 172 ? 23.616 -30.435 -17.933 1.00 70.88 172 ASN A C 1
ATOM 1457 O O . ASN A 1 172 ? 24.104 -31.523 -18.221 1.00 70.88 172 ASN A O 1
ATOM 1461 N N . VAL A 1 173 ? 22.320 -30.330 -17.612 1.00 68.00 173 VAL A N 1
ATOM 1462 C CA . VAL A 1 173 ? 21.406 -31.488 -17.611 1.00 68.00 173 VAL A CA 1
ATOM 1463 C C . VAL A 1 173 ? 21.147 -32.003 -19.030 1.00 68.00 173 VAL A C 1
ATOM 1465 O O . VAL A 1 173 ? 21.164 -33.213 -19.244 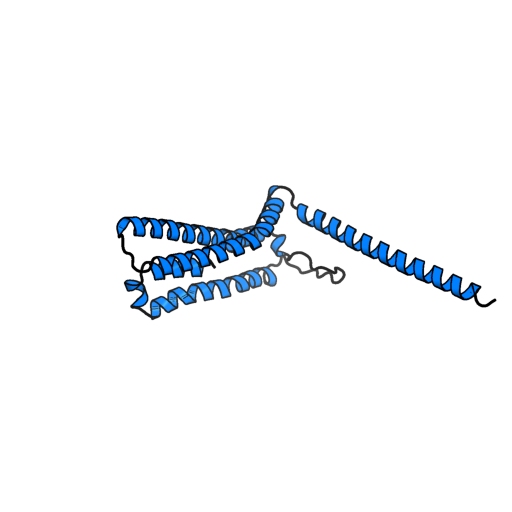1.00 68.00 173 VAL A O 1
ATOM 1468 N N . ILE A 1 174 ? 20.947 -31.116 -20.010 1.00 64.94 174 ILE A N 1
ATOM 1469 C CA . ILE A 1 174 ? 20.721 -31.521 -21.408 1.00 64.94 174 ILE A CA 1
ATOM 1470 C C . ILE A 1 174 ? 21.965 -32.215 -21.979 1.00 64.94 174 ILE A C 1
ATOM 1472 O O . ILE A 1 174 ? 21.822 -33.267 -22.598 1.00 64.94 174 ILE A O 1
ATOM 1476 N N . GLY A 1 175 ? 23.167 -31.699 -21.697 1.00 60.53 175 GLY A N 1
ATOM 1477 C CA . GLY A 1 175 ? 24.430 -32.329 -22.095 1.00 60.53 175 GLY A CA 1
ATOM 1478 C C . GLY A 1 175 ? 24.629 -33.724 -21.493 1.00 60.53 175 GLY A C 1
ATOM 1479 O O . GLY A 1 175 ? 25.083 -34.636 -22.178 1.00 60.53 175 GLY A O 1
ATOM 1480 N N . VAL A 1 176 ? 24.222 -33.938 -20.237 1.00 61.25 176 VAL A N 1
ATOM 1481 C CA . VAL A 1 176 ? 24.275 -35.268 -19.601 1.00 61.25 176 VAL A CA 1
ATOM 1482 C C . VAL A 1 176 ? 23.258 -36.239 -20.220 1.00 61.25 176 VAL A C 1
ATOM 1484 O O . VAL A 1 176 ? 23.539 -37.434 -20.342 1.00 61.25 176 VAL A O 1
ATOM 1487 N N . VAL A 1 177 ? 22.087 -35.756 -20.646 1.00 61.28 177 VAL A N 1
ATOM 1488 C CA . VAL A 1 177 ? 21.056 -36.597 -21.279 1.00 61.28 177 VAL A CA 1
ATOM 1489 C C . VAL A 1 177 ? 21.440 -36.991 -22.708 1.00 61.28 177 VAL A C 1
ATOM 1491 O O . VAL A 1 177 ? 21.219 -38.143 -23.085 1.00 61.28 177 VAL A O 1
ATOM 1494 N N . THR A 1 178 ? 22.049 -36.095 -23.490 1.00 60.00 178 THR A N 1
ATOM 1495 C CA . THR A 1 178 ? 22.550 -36.439 -24.833 1.00 60.00 178 THR A CA 1
ATOM 1496 C C . THR A 1 178 ? 23.737 -37.395 -24.761 1.00 60.00 178 THR A C 1
ATOM 1498 O O . THR A 1 178 ? 23.719 -38.418 -25.442 1.00 60.00 178 THR A O 1
ATOM 1501 N N . PHE A 1 179 ? 24.686 -37.176 -23.844 1.00 57.44 179 PHE A N 1
ATOM 1502 C CA . PHE A 1 179 ? 25.844 -38.067 -23.691 1.00 57.44 179 PHE A CA 1
ATOM 1503 C C . PHE A 1 179 ? 25.453 -39.494 -23.260 1.00 57.44 179 PHE A C 1
ATOM 1505 O O . PHE A 1 179 ? 26.060 -40.477 -23.687 1.00 57.44 179 PHE A O 1
ATOM 1512 N N . ARG A 1 180 ? 24.391 -39.646 -22.454 1.00 57.16 180 ARG A N 1
ATOM 1513 C CA . ARG A 1 180 ? 23.873 -40.970 -22.066 1.00 57.16 180 ARG A CA 1
ATOM 1514 C C . ARG A 1 180 ? 23.152 -41.689 -23.212 1.00 57.16 180 ARG A C 1
ATOM 1516 O O . ARG A 1 180 ? 23.115 -42.919 -23.221 1.00 57.16 180 ARG A O 1
ATOM 1523 N N . ARG A 1 181 ? 22.582 -40.947 -24.167 1.00 54.91 181 ARG A N 1
ATOM 1524 C CA . ARG A 1 181 ? 21.889 -41.518 -25.332 1.00 54.91 181 ARG A CA 1
ATOM 1525 C C . ARG A 1 181 ? 22.883 -42.118 -26.330 1.00 54.91 181 ARG A C 1
ATOM 1527 O O . ARG A 1 181 ? 22.666 -43.242 -26.780 1.00 54.91 181 ARG A O 1
ATOM 1534 N N . ASP A 1 182 ? 24.008 -41.443 -26.552 1.00 55.31 182 ASP A N 1
ATOM 1535 C CA . ASP A 1 182 ? 25.053 -41.904 -27.478 1.00 55.31 182 ASP A CA 1
ATOM 1536 C C . ASP A 1 182 ? 25.859 -43.091 -26.913 1.00 55.31 182 ASP A C 1
ATOM 1538 O O . ASP A 1 182 ? 26.195 -44.033 -27.639 1.00 55.31 182 ASP A O 1
ATOM 1542 N N . ALA A 1 183 ? 26.085 -43.123 -25.594 1.00 59.16 183 ALA A N 1
ATOM 1543 C CA . ALA A 1 183 ? 26.689 -44.278 -24.918 1.00 59.16 183 ALA A CA 1
ATOM 1544 C C . ALA A 1 183 ? 25.768 -45.520 -24.913 1.00 59.16 183 ALA A C 1
ATOM 1546 O O . ALA A 1 183 ? 26.242 -46.655 -24.955 1.00 59.16 183 ALA A O 1
ATOM 1547 N N . GLY A 1 184 ? 24.444 -45.327 -24.888 1.00 57.88 184 GLY A N 1
ATOM 1548 C CA . GLY A 1 184 ? 23.473 -46.423 -24.978 1.00 57.88 184 GLY A CA 1
ATOM 1549 C C . GLY A 1 184 ? 23.374 -47.031 -26.381 1.00 57.88 184 GLY A C 1
ATOM 1550 O O . GLY A 1 184 ? 23.269 -48.249 -26.517 1.00 57.88 184 GLY A O 1
ATOM 1551 N N . GLN A 1 185 ? 23.451 -46.212 -27.434 1.00 58.19 185 GLN A N 1
ATOM 1552 C CA . GLN A 1 185 ? 23.374 -46.695 -28.820 1.00 58.19 185 GLN A CA 1
ATOM 1553 C C . GLN A 1 185 ? 24.625 -47.464 -29.266 1.00 58.19 185 GLN A C 1
ATOM 1555 O O . GLN A 1 185 ? 24.510 -48.429 -30.023 1.00 58.19 185 GLN A O 1
ATOM 1560 N N . THR A 1 186 ? 25.804 -47.103 -28.760 1.00 59.19 186 THR A N 1
ATOM 1561 C CA . THR A 1 186 ? 27.054 -47.825 -29.056 1.00 59.19 186 THR A CA 1
ATOM 1562 C C . THR A 1 186 ? 27.129 -49.194 -28.371 1.00 59.19 186 THR A C 1
ATOM 1564 O O . THR A 1 186 ? 27.632 -50.143 -28.970 1.00 59.19 186 THR A O 1
ATOM 1567 N N . ALA A 1 187 ? 26.552 -49.353 -27.175 1.00 58.25 187 ALA A N 1
ATOM 1568 C CA . ALA A 1 187 ? 26.501 -50.647 -26.485 1.00 58.25 187 ALA A CA 1
ATOM 1569 C C . ALA A 1 187 ? 25.556 -51.665 -27.159 1.00 58.25 187 ALA A C 1
ATOM 1571 O O . ALA A 1 187 ? 25.841 -52.862 -27.168 1.00 58.25 187 ALA A O 1
ATOM 1572 N N . ILE A 1 188 ? 24.458 -51.208 -27.772 1.00 58.88 188 ILE A N 1
ATOM 1573 C CA . ILE A 1 188 ? 23.483 -52.098 -28.430 1.00 58.88 188 ILE A CA 1
ATOM 1574 C C . ILE A 1 188 ? 24.037 -52.666 -29.751 1.00 58.88 188 ILE A C 1
ATOM 1576 O O . ILE A 1 188 ? 23.738 -53.806 -30.094 1.00 58.88 188 ILE A O 1
ATOM 1580 N N . MET A 1 189 ? 24.907 -51.938 -30.463 1.00 58.03 189 MET A N 1
ATOM 1581 C CA . MET A 1 189 ? 25.546 -52.462 -31.683 1.00 58.03 189 MET A CA 1
ATOM 1582 C C . MET A 1 189 ? 26.665 -53.481 -31.408 1.00 58.03 189 MET A C 1
ATOM 1584 O O . MET A 1 189 ? 26.954 -54.304 -32.274 1.00 58.03 189 MET A O 1
ATOM 1588 N N . ALA A 1 190 ? 27.278 -53.469 -30.220 1.00 57.72 190 ALA A N 1
ATOM 1589 C CA . ALA A 1 190 ? 28.345 -54.408 -29.862 1.00 57.72 190 ALA A CA 1
ATOM 1590 C C . ALA A 1 190 ? 27.831 -55.793 -29.415 1.00 57.72 190 ALA A C 1
ATOM 1592 O O . ALA A 1 190 ? 28.587 -56.755 -29.458 1.00 57.72 190 ALA A O 1
ATOM 1593 N N . SER A 1 191 ? 26.555 -55.912 -29.024 1.00 54.59 191 SER A N 1
ATOM 1594 C CA . SER A 1 191 ? 25.924 -57.180 -28.610 1.00 54.59 191 SER A CA 1
ATOM 1595 C C . SER A 1 191 ? 25.240 -57.941 -29.762 1.00 54.59 191 SER A C 1
ATOM 1597 O O . SER A 1 191 ? 24.631 -58.983 -29.524 1.00 54.59 191 SER A O 1
ATOM 1599 N N . ALA A 1 192 ? 25.286 -57.409 -30.987 1.00 53.78 192 ALA A N 1
ATOM 1600 C CA . ALA A 1 192 ? 24.643 -57.980 -32.176 1.00 53.78 192 ALA A CA 1
ATOM 1601 C C . ALA A 1 192 ? 25.636 -58.628 -33.168 1.00 53.78 192 ALA A C 1
ATOM 1603 O O . ALA A 1 192 ? 25.271 -58.900 -34.312 1.00 53.78 192 ALA A O 1
ATOM 1604 N N . ARG A 1 193 ? 26.884 -58.858 -32.746 1.00 48.03 193 ARG A N 1
ATOM 1605 C CA . ARG A 1 193 ? 27.884 -59.683 -33.442 1.00 48.03 193 ARG A CA 1
ATOM 1606 C C . ARG A 1 193 ? 28.285 -60.842 -32.550 1.00 48.03 193 ARG A C 1
ATOM 1608 O O . ARG A 1 193 ? 28.538 -61.919 -33.124 1.00 48.03 193 ARG A O 1
#

Foldseek 3Di:
DLLVLVVVLCCVPPVPPQVVDPVSNCCSPVVVVVCVVCVVVVVVCCCQPVDPQQPDPDDPVDPDDDDRRLVVVVVSVVVCCCPVPVVSLVSLVVSLVVLVVVVVVCCVPPVDPPQPVVSVVVSVVSVVVSVVVCVVCVVVVVVVVCCVPPNVCVVVVVVVVVVVVVVVVVVVVVVVVVVVVVVVVVVVVVVPD

Secondary structure (DSSP, 8-state):
-HHHHHHHHHHHH-HHHHHT-HHHHHHHHHHHHHHHHHHHHHHHHIIIII-TT------TT-SSPPPPGGGTSHHHHHHHIIIIIIHHHHHHHHHHHHHHHHHHHHHHHH---TTHHHHHHHHHHHHHHHHHHHHHHHHHHHHHHHHHHT-TTHHHHHHHHHHHHHHHHHHHHHHHHHHHHHHHHHHHHHT--

Sequence (193 aa):
MAWISIERHFIIFYPHTILQVSWKKWIFHFIPIIFCLIWAPLFYFVVVVISPECTTVWDFNLLICDLPCHYEISVLIQFDFIFNIVVPITIIILTNLLLVIRVTYQKMSRQQAINWRRHRKMVSQLWIVSSLYLGFWLPSTITLLIQITILPSFMIDQLEKLMNLIVSRRMNVIGVVTFRRDAGQTAIMASAR

pLDDT: mean 78.96, std 10.13, range [48.03, 95.81]